Protein AF-A0A3B6DFK5-F1 (afdb_monomer)

Radius of gyration: 24.99 Å; Cα contacts (8 Å, |Δi|>4): 339; chains: 1; bounding box: 62×39×81 Å

Secondary structure (DSSP, 8-state):
-----STTS-TTPPTT---TTSTTTTTSGGGTT-TTHHHHHHS--SS-TTHHHHHHHGGG-S-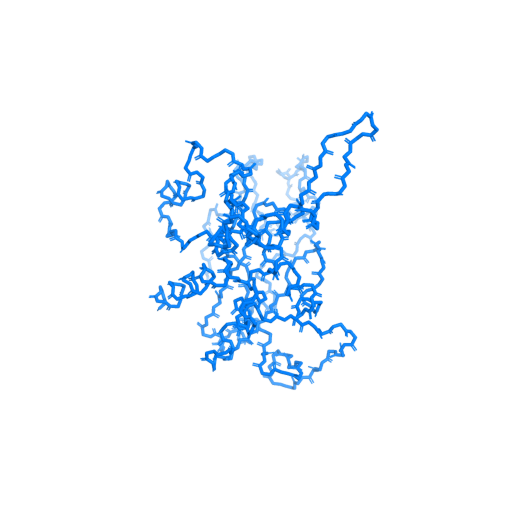----EESSTTSSHHHHHHHHHHHHHHTT---------SSSS-HHHHTT-TT------TTSS-EETTTEES------EE--SS---EEEEEGGG---EEEETTEEEE-HHHHHHHHHHH-GGGGG-EEEEESS--TT-HHHHHHHHTT--------B-HHHHHHHHTT--TTTSTT-TTHHHHHHHHHHHHHHT-

Organism: Triticum aestivum (NCBI:txid4565)

InterPro domains:
  IPR019591 Mrp/NBP35 ATP-binding protein [PTHR23264] (17-128)
  IPR027417 P-loop containing nucleoside triphosphate hydrolase [G3DSA:3.40.50.300] (51-159)
  IPR027417 P-loop containing nucleoside triphosphate hydrolase [G3DSA:3.40.50.300] (160-257)
  IPR027417 P-loop containing nucleoside triphosphate hydrolase [SSF52540] (63-255)
  IPR033756 Flagellum site-determining protein YlxH/ Fe-S cluster assembling factor NBP35 [PF10609] (61-127)
  IPR033756 Flagellum site-determining protein YlxH/ Fe-S cluster assembling factor NBP35 [PF10609] (192-253)

pLDDT: mean 75.6, std 19.15, range [26.41, 96.44]

Sequence (257 aa):
MANGGDGDVPENANEHCPGTQSEAAGKAESCAGCPNQQICATAPKGPDPDLLAIIERMNTVKHKILVLSGQGGVGKSTFSAQLSFALAEMDYQVGLLDIDICGPSIPKLLGLEGQDIHQCMLSPTLVSCQLASCCQTQMMLSYGENMSGLRQALSDMKFVKPSENGETDATKWALDYIKDKALELLSLIACSEVFDSSNGGAEKMCHEMGVPFLGKVPMDPQLCKAAEEGRSCFTDQKCSASAPALKSIIKKLIKTQ

Nearest PDB structures (foldseek):
  6g2g-assembly1_B  TM=5.744E-01  e=1.765E-05  Thermochaetoides thermophila DSM 1495
  5auq-assembly1_H  TM=5.875E-01  e=7.759E-05  Thermococcus kodakarensis KOD1
  5auq-assembly4_D  TM=5.432E-01  e=3.271E-05  Thermococcus kodakarensis KOD1
  5auq-assembly4_F  TM=5.719E-01  e=1.195E-04  Thermococcus kodakarensis KOD1
  8zkc-assembly1_A-2  TM=6.131E-01  e=3.015E-04  Escherichia coli

Structure (mmCIF, N/CA/C/O backbone):
data_AF-A0A3B6DFK5-F1
#
_entry.id   AF-A0A3B6DFK5-F1
#
loop_
_atom_site.group_PDB
_atom_site.id
_atom_site.type_symbol
_atom_site.label_atom_id
_atom_site.label_alt_id
_atom_site.label_comp_id
_atom_site.label_asym_id
_atom_site.label_entity_id
_atom_site.label_seq_id
_atom_site.pdbx_PDB_ins_code
_atom_site.Cartn_x
_atom_site.Cartn_y
_atom_site.Cartn_z
_atom_site.occupancy
_atom_site.B_iso_or_equiv
_atom_site.auth_seq_id
_atom_site.auth_comp_id
_atom_site.auth_asym_id
_atom_site.auth_atom_id
_atom_site.pdbx_PDB_model_num
ATOM 1 N N . MET A 1 1 ? -21.451 1.413 38.932 1.00 32.88 1 MET A N 1
ATOM 2 C CA . MET A 1 1 ? -20.283 1.131 39.792 1.00 32.88 1 MET A CA 1
ATOM 3 C C . MET A 1 1 ? -19.275 0.412 38.914 1.00 32.88 1 MET A C 1
ATOM 5 O O . MET A 1 1 ? -19.495 -0.749 38.602 1.00 32.88 1 MET A O 1
ATOM 9 N N . ALA A 1 2 ? -18.302 1.138 38.363 1.00 35.50 2 ALA A N 1
ATOM 10 C CA . ALA A 1 2 ? -17.323 0.561 37.445 1.00 35.50 2 ALA A CA 1
ATOM 11 C C . ALA A 1 2 ? -16.160 -0.023 38.256 1.00 35.50 2 ALA A C 1
ATOM 13 O O . ALA A 1 2 ? -15.596 0.662 39.106 1.00 35.50 2 ALA A O 1
ATOM 14 N N . ASN A 1 3 ? -15.855 -1.295 38.006 1.00 34.19 3 ASN A N 1
ATOM 15 C CA . ASN A 1 3 ? -14.709 -2.013 38.551 1.00 34.19 3 ASN A CA 1
ATOM 16 C C . ASN A 1 3 ? -13.405 -1.332 38.099 1.00 34.19 3 ASN A C 1
ATOM 18 O O . ASN A 1 3 ? -13.013 -1.470 36.943 1.00 34.19 3 ASN A O 1
ATOM 22 N N . GLY A 1 4 ? -12.739 -0.612 39.004 1.00 36.09 4 GLY A N 1
ATOM 23 C CA . GLY A 1 4 ? -11.353 -0.173 38.839 1.00 36.09 4 GLY A CA 1
ATOM 24 C C . GLY A 1 4 ? -10.415 -1.340 39.131 1.00 36.09 4 GLY A C 1
ATOM 25 O O . GLY A 1 4 ? -9.998 -1.522 40.269 1.00 36.09 4 GLY A O 1
ATOM 26 N N . GLY A 1 5 ? -10.163 -2.183 38.132 1.00 38.75 5 GLY A N 1
ATOM 27 C CA . GLY A 1 5 ? -9.159 -3.241 38.216 1.00 38.75 5 GLY A CA 1
ATOM 28 C C . GLY A 1 5 ? -7.829 -2.754 37.652 1.00 38.75 5 GLY A C 1
ATOM 29 O O . GLY A 1 5 ? -7.807 -2.385 36.486 1.00 38.75 5 GLY A O 1
ATOM 30 N N . ASP A 1 6 ? -6.788 -2.749 38.492 1.00 46.91 6 ASP A N 1
ATOM 31 C CA . ASP A 1 6 ? -5.328 -2.911 38.273 1.00 46.91 6 ASP A CA 1
ATOM 32 C C . ASP A 1 6 ? -4.579 -2.236 37.095 1.00 46.91 6 ASP A C 1
ATOM 34 O O . ASP A 1 6 ? -3.356 -2.171 37.118 1.00 46.91 6 ASP A O 1
ATOM 38 N N . GLY A 1 7 ? -5.242 -1.705 36.069 1.00 57.31 7 GLY A N 1
ATOM 39 C CA . GLY A 1 7 ? -4.609 -1.230 34.830 1.00 57.31 7 GLY A CA 1
ATOM 40 C C . GLY A 1 7 ? -4.229 0.251 34.808 1.00 57.31 7 GLY A C 1
ATOM 41 O O . GLY A 1 7 ? -3.770 0.745 33.784 1.00 57.31 7 GLY A O 1
ATOM 42 N N . ASP A 1 8 ? -4.459 0.974 35.902 1.00 77.75 8 ASP A N 1
ATOM 43 C CA . ASP A 1 8 ? -4.256 2.425 35.973 1.00 77.75 8 ASP A CA 1
ATOM 44 C C . ASP A 1 8 ? -2.962 2.826 36.706 1.00 77.75 8 ASP A C 1
ATOM 46 O O . ASP A 1 8 ? -2.594 3.999 36.783 1.00 77.75 8 ASP A O 1
ATOM 50 N N . VAL A 1 9 ? -2.243 1.847 37.252 1.00 85.75 9 VAL A N 1
ATOM 51 C CA . VAL A 1 9 ? -0.942 2.052 37.885 1.00 85.75 9 VAL A CA 1
ATOM 52 C C . VAL A 1 9 ? 0.128 1.469 36.958 1.00 85.75 9 VAL A C 1
ATOM 54 O O . VAL A 1 9 ? 0.149 0.258 36.756 1.00 85.75 9 VAL A O 1
ATOM 57 N N . PRO A 1 10 ? 1.010 2.297 36.367 1.00 81.50 10 PRO A N 1
ATOM 58 C CA . PRO A 1 10 ? 2.116 1.804 35.548 1.00 81.50 10 PRO A CA 1
ATOM 59 C C . PRO A 1 10 ? 3.033 0.856 36.332 1.00 81.50 10 PRO A C 1
ATOM 61 O O . PRO A 1 10 ? 3.273 1.077 37.518 1.00 81.50 10 PRO A O 1
ATOM 64 N N . GLU A 1 11 ? 3.621 -0.142 35.666 1.00 83.25 11 GLU A N 1
ATOM 65 C CA . GLU A 1 11 ? 4.540 -1.106 36.307 1.00 83.25 11 GLU A CA 1
ATOM 66 C C . GLU A 1 11 ? 5.754 -0.436 36.973 1.00 83.25 11 GLU A C 1
ATOM 68 O O . GLU A 1 11 ? 6.311 -0.950 37.939 1.00 83.25 11 GLU A O 1
ATOM 73 N N . ASN A 1 12 ? 6.158 0.734 36.476 1.00 83.69 12 ASN A N 1
ATOM 74 C CA . ASN A 1 12 ? 7.269 1.533 36.985 1.00 83.69 12 ASN A CA 1
ATOM 75 C C . ASN A 1 12 ? 6.825 2.688 37.903 1.00 83.69 12 ASN A C 1
ATOM 77 O O . ASN A 1 12 ? 7.554 3.673 38.049 1.00 83.69 12 ASN A O 1
ATOM 81 N N . ALA A 1 13 ? 5.617 2.625 38.463 1.00 84.69 13 ALA A N 1
ATOM 82 C CA . ALA A 1 13 ? 5.111 3.661 39.348 1.00 84.69 13 ALA A CA 1
ATOM 83 C C . ALA A 1 13 ? 5.775 3.623 40.735 1.00 84.69 13 ALA A C 1
ATOM 85 O O . ALA A 1 13 ? 6.251 2.589 41.199 1.00 84.69 13 ALA A O 1
ATOM 86 N N . ASN A 1 14 ? 5.769 4.769 41.420 1.00 84.56 14 ASN A N 1
ATOM 87 C CA . ASN A 1 14 ? 6.209 4.862 42.810 1.00 84.56 14 ASN A CA 1
ATOM 88 C C . ASN A 1 14 ? 5.362 3.951 43.715 1.00 84.56 14 ASN A C 1
ATOM 90 O O . ASN A 1 14 ? 4.177 3.721 43.445 1.00 84.56 14 ASN A O 1
ATOM 94 N N . GLU A 1 15 ? 5.941 3.505 44.833 1.00 84.81 15 GLU A N 1
ATOM 95 C CA . GLU A 1 15 ? 5.176 2.814 45.870 1.00 84.81 15 GLU A CA 1
ATOM 96 C C . GLU A 1 15 ? 3.969 3.671 46.285 1.00 84.81 15 GLU A C 1
ATOM 98 O O . GLU A 1 15 ? 4.094 4.864 46.561 1.00 84.81 15 GLU A O 1
ATOM 103 N N . HIS A 1 16 ? 2.784 3.052 46.309 1.00 89.12 16 HIS A N 1
ATOM 104 C CA . HIS A 1 16 ? 1.512 3.701 46.665 1.00 89.12 16 HIS A CA 1
ATOM 105 C C . HIS A 1 16 ? 1.054 4.769 45.653 1.00 89.12 16 HIS A C 1
ATOM 107 O O . HIS A 1 16 ? 0.414 5.766 46.009 1.00 89.12 16 HIS A O 1
ATOM 113 N N . CYS A 1 17 ? 1.370 4.571 44.371 1.00 90.31 17 CYS A N 1
ATOM 114 C CA . CYS A 1 17 ? 0.790 5.355 43.288 1.00 90.31 17 CYS A CA 1
ATOM 115 C C . CYS A 1 17 ? -0.751 5.288 43.329 1.00 90.31 17 CYS A C 1
ATOM 117 O O . CYS A 1 17 ? -1.307 4.189 43.345 1.00 90.31 17 CYS A O 1
ATOM 119 N N . PRO A 1 18 ? -1.458 6.434 43.309 1.00 89.81 18 PRO A N 1
ATOM 120 C CA . PRO A 1 18 ? -2.918 6.455 43.358 1.00 89.81 18 PRO A CA 1
ATOM 121 C C . PRO A 1 18 ? -3.586 6.012 42.042 1.00 89.81 18 PRO A C 1
ATOM 123 O O . PRO A 1 18 ? -4.810 5.930 42.006 1.00 89.81 18 PRO A O 1
ATOM 126 N N . GLY A 1 19 ? -2.813 5.762 40.977 1.00 89.25 19 GLY A N 1
ATOM 127 C CA . GLY A 1 19 ? -3.303 5.500 39.619 1.00 89.25 19 GLY A CA 1
ATOM 128 C C . GLY A 1 19 ? -3.426 6.775 38.780 1.00 89.25 19 GLY A C 1
ATOM 129 O O . GLY A 1 19 ? -3.623 7.866 39.319 1.00 89.25 19 GLY A O 1
ATOM 130 N N . THR A 1 20 ? -3.267 6.670 37.459 1.00 88.12 20 THR A N 1
ATOM 131 C CA . THR A 1 20 ? -3.270 7.822 36.542 1.00 88.12 20 THR A CA 1
ATOM 132 C C . THR A 1 20 ? -4.652 8.442 36.321 1.00 88.12 20 THR A C 1
ATOM 134 O O . THR A 1 20 ? -4.722 9.625 35.989 1.00 88.12 20 THR A O 1
ATOM 137 N N . GLN A 1 21 ? -5.743 7.721 36.570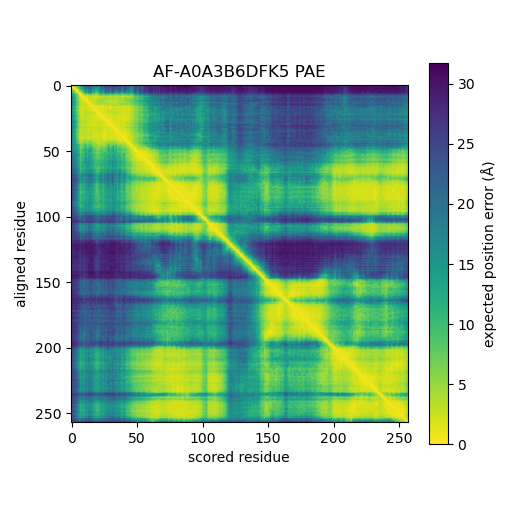 1.00 87.94 21 GLN A N 1
ATOM 138 C CA . GLN A 1 21 ? -7.133 8.185 36.513 1.00 87.94 21 GLN A CA 1
ATOM 139 C C . GLN A 1 21 ? -7.656 8.708 37.856 1.00 87.94 21 GLN A C 1
ATOM 141 O O . GLN A 1 21 ? -8.751 9.268 37.907 1.00 87.94 21 GLN A O 1
ATOM 146 N N . SER A 1 22 ? -6.893 8.574 38.943 1.00 88.56 22 SER A N 1
ATOM 147 C CA . SER A 1 22 ? -7.299 9.098 40.247 1.00 88.56 22 SER A CA 1
ATOM 148 C C . SER A 1 22 ? -7.311 10.627 40.275 1.00 88.56 22 SER A C 1
ATOM 150 O O . SER A 1 22 ? -6.442 11.294 39.709 1.00 88.56 22 SER A O 1
ATOM 152 N N . GLU A 1 23 ? -8.253 11.210 41.017 1.00 88.25 23 GLU A N 1
ATOM 153 C CA . GLU A 1 23 ? -8.269 12.654 41.284 1.00 88.25 23 GLU A CA 1
ATOM 154 C C . GLU A 1 23 ? -7.027 13.124 42.062 1.00 88.25 23 GLU A C 1
ATOM 156 O O . GLU A 1 23 ? -6.646 14.300 41.984 1.00 88.25 23 GLU A O 1
ATOM 161 N N . ALA A 1 24 ? -6.386 12.195 42.783 1.00 89.38 24 ALA A N 1
ATOM 162 C CA . ALA A 1 24 ? -5.154 12.408 43.532 1.00 89.38 24 ALA A CA 1
ATOM 163 C C . ALA A 1 24 ? -3.882 12.252 42.671 1.00 89.38 24 ALA A C 1
ATOM 165 O O . ALA A 1 24 ? -2.783 12.553 43.146 1.00 89.38 24 ALA A O 1
ATOM 166 N N . ALA A 1 25 ? -4.001 11.815 41.411 1.00 90.75 25 ALA A N 1
ATOM 167 C CA . ALA A 1 25 ? -2.870 11.653 40.501 1.00 90.75 25 ALA A CA 1
ATOM 168 C C . ALA A 1 25 ? -2.133 12.987 40.298 1.00 90.75 25 ALA A C 1
ATOM 170 O O . ALA A 1 25 ? -2.739 14.012 39.990 1.00 90.75 25 ALA A O 1
ATOM 171 N N . GLY A 1 26 ? -0.814 12.991 40.504 1.00 90.75 26 GLY A N 1
ATOM 172 C CA . GLY A 1 26 ? 0.015 14.199 40.420 1.00 90.75 26 GLY A CA 1
ATOM 173 C C . GLY A 1 26 ? -0.098 15.163 41.612 1.00 90.75 26 GLY A C 1
ATOM 174 O O . GLY A 1 26 ? 0.671 16.124 41.685 1.00 90.75 26 GLY A O 1
ATOM 175 N N . LYS A 1 27 ? -1.011 14.900 42.560 1.00 92.19 27 LYS A N 1
ATOM 176 C CA . LYS A 1 27 ? -1.278 15.733 43.749 1.00 92.19 27 LYS A CA 1
ATOM 177 C C . LYS A 1 27 ? -0.953 15.032 45.072 1.00 92.19 27 LYS A C 1
ATOM 179 O O . LYS A 1 27 ? -0.687 15.712 46.055 1.00 92.19 27 LYS A O 1
ATOM 184 N N . ALA A 1 28 ? -0.999 13.699 45.106 1.00 91.69 28 ALA A N 1
ATOM 185 C CA . ALA A 1 28 ? -0.679 12.908 46.291 1.00 91.69 28 ALA A CA 1
ATOM 186 C C . ALA A 1 28 ? 0.806 13.012 46.667 1.00 91.69 28 ALA A C 1
ATOM 188 O O . ALA A 1 28 ? 1.661 13.205 45.802 1.00 91.69 28 ALA A O 1
ATOM 189 N N . GLU A 1 29 ? 1.124 12.796 47.945 1.00 92.12 29 GLU A N 1
ATOM 190 C CA . GLU A 1 29 ? 2.513 12.780 48.427 1.00 92.12 29 GLU A CA 1
ATOM 191 C C . GLU A 1 29 ? 3.360 11.720 47.712 1.00 92.12 29 GLU A C 1
ATOM 193 O O . GLU A 1 29 ? 4.497 11.995 47.338 1.00 92.12 29 GLU A O 1
ATOM 198 N N . SER A 1 30 ? 2.780 10.552 47.407 1.00 91.62 30 SER A N 1
ATOM 199 C CA . SER A 1 30 ? 3.449 9.486 46.646 1.00 91.62 30 SER A CA 1
ATOM 200 C C . SER A 1 30 ? 3.819 9.887 45.210 1.00 91.62 30 SER A C 1
ATOM 202 O O . SER A 1 30 ? 4.653 9.237 44.578 1.00 91.62 30 SER A O 1
ATOM 204 N N . CYS A 1 31 ? 3.245 10.976 44.683 1.00 90.06 31 CYS A N 1
ATOM 205 C CA . CYS A 1 31 ? 3.583 11.521 43.367 1.00 90.06 31 CYS A CA 1
ATOM 206 C C . CYS A 1 31 ? 4.770 12.499 43.402 1.00 90.06 31 CYS A C 1
ATOM 208 O O . CYS A 1 31 ? 5.247 12.887 42.334 1.00 90.06 31 CYS A O 1
ATOM 210 N N . ALA A 1 32 ? 5.247 12.914 44.581 1.00 90.62 32 ALA A N 1
ATOM 211 C CA . ALA A 1 32 ? 6.360 13.850 44.698 1.00 90.62 32 ALA A CA 1
ATOM 212 C C . ALA A 1 32 ? 7.644 13.254 44.094 1.00 90.62 32 ALA A C 1
ATOM 214 O O . ALA A 1 32 ? 8.056 12.147 44.432 1.00 90.62 32 ALA A O 1
ATOM 215 N N . GLY A 1 33 ? 8.268 13.989 43.170 1.00 88.00 33 GLY A N 1
ATOM 216 C CA . GLY A 1 33 ? 9.478 13.538 42.471 1.00 88.00 33 GLY A CA 1
ATOM 217 C C . GLY A 1 33 ? 9.224 12.554 41.321 1.00 88.00 33 GLY A C 1
ATOM 218 O O . GLY A 1 33 ? 10.176 12.134 40.667 1.00 88.00 33 GLY A O 1
ATOM 219 N N . CYS A 1 34 ? 7.965 12.212 41.025 1.00 91.25 34 CYS A N 1
ATOM 220 C CA . CYS A 1 34 ? 7.621 11.422 39.846 1.00 91.25 34 CYS A CA 1
ATOM 221 C C . CYS A 1 34 ? 7.820 12.258 38.562 1.00 91.25 34 CYS A C 1
ATOM 223 O O . CYS A 1 34 ? 7.250 13.350 38.465 1.00 91.25 34 CYS A O 1
ATOM 225 N N . PRO A 1 35 ? 8.528 11.751 37.530 1.00 91.56 35 PRO A N 1
ATOM 226 C CA . PRO A 1 35 ? 8.701 12.460 36.255 1.00 91.56 35 PRO A CA 1
ATOM 227 C C . PRO A 1 35 ? 7.380 12.872 35.585 1.00 91.56 35 PRO A C 1
ATOM 229 O O . PRO A 1 35 ? 7.313 13.898 34.913 1.00 91.56 35 PRO A O 1
ATOM 232 N N . ASN A 1 36 ? 6.312 12.101 35.814 1.00 90.81 36 ASN A N 1
ATOM 233 C CA . ASN A 1 36 ? 4.995 12.317 35.216 1.00 90.81 36 ASN A CA 1
ATOM 234 C C . ASN A 1 36 ? 4.027 13.101 36.122 1.00 90.81 36 ASN A C 1
ATOM 236 O O . ASN A 1 36 ? 2.844 13.198 35.793 1.00 90.81 36 ASN A O 1
ATOM 240 N N . GLN A 1 37 ? 4.487 13.668 37.248 1.00 91.81 37 GLN A N 1
ATOM 241 C CA . GLN A 1 37 ? 3.624 14.321 38.244 1.00 91.81 37 GLN A CA 1
ATOM 242 C C . GLN A 1 37 ? 2.741 15.422 37.634 1.00 91.81 37 GLN A C 1
ATOM 244 O O . GLN A 1 37 ? 1.528 15.412 37.828 1.00 91.81 37 GLN A O 1
ATOM 249 N N . GLN A 1 38 ? 3.326 16.346 36.865 1.00 92.00 38 GLN A N 1
ATOM 250 C CA . GLN A 1 38 ? 2.590 17.468 36.261 1.00 92.00 38 GLN A CA 1
ATOM 251 C C . GLN A 1 38 ? 1.597 17.012 35.186 1.00 92.00 38 GLN A C 1
ATOM 253 O O . GLN A 1 38 ? 0.478 17.521 35.116 1.00 92.00 38 GLN A O 1
ATOM 258 N N . ILE A 1 39 ? 1.978 16.011 34.387 1.00 90.88 39 ILE A N 1
ATOM 259 C CA . ILE A 1 39 ? 1.098 15.403 33.382 1.00 90.88 39 ILE A CA 1
ATOM 260 C C . ILE A 1 39 ? -0.098 14.766 34.089 1.00 90.88 39 ILE A C 1
ATOM 262 O O . ILE A 1 39 ? -1.239 15.037 33.743 1.00 90.88 39 ILE A O 1
ATOM 266 N N . CYS A 1 40 ? 0.142 13.991 35.147 1.00 91.38 40 CYS A N 1
ATOM 267 C CA . CYS A 1 40 ? -0.928 13.374 35.921 1.00 91.38 40 CYS A CA 1
ATOM 268 C C . CYS A 1 40 ? -1.814 14.411 36.627 1.00 91.38 40 CYS A C 1
ATOM 270 O O . CYS A 1 40 ? -3.015 14.190 36.719 1.00 91.38 40 CYS A O 1
ATOM 272 N N . ALA A 1 41 ? -1.265 15.538 37.088 1.00 90.88 41 ALA A N 1
ATOM 273 C CA . ALA A 1 41 ? -2.039 16.585 37.759 1.00 90.88 41 ALA A CA 1
ATOM 274 C C . ALA A 1 41 ? -2.983 17.346 36.812 1.00 90.88 41 ALA A C 1
ATOM 276 O O . ALA A 1 41 ? -4.026 17.831 37.253 1.00 90.88 41 ALA A O 1
ATOM 277 N N . THR A 1 42 ? -2.608 17.465 35.536 1.00 89.56 42 THR A N 1
ATOM 278 C CA . THR A 1 42 ? -3.316 18.279 34.532 1.00 89.56 42 THR A CA 1
ATOM 279 C C . THR A 1 42 ? -4.115 17.456 33.527 1.00 89.56 42 THR A C 1
ATOM 281 O O . THR A 1 42 ? -5.046 17.983 32.921 1.00 89.56 42 THR A O 1
ATOM 284 N N . ALA A 1 43 ? -3.787 16.174 33.358 1.00 85.50 43 ALA A N 1
ATOM 285 C CA . ALA A 1 43 ? -4.479 15.302 32.425 1.00 85.50 43 ALA A CA 1
ATOM 286 C C . ALA A 1 43 ? -5.960 15.139 32.816 1.00 85.50 43 ALA A C 1
ATOM 288 O O . ALA A 1 43 ? -6.245 14.863 33.991 1.00 85.50 43 ALA A O 1
ATOM 289 N N . PRO A 1 44 ? -6.889 15.258 31.848 1.00 83.19 44 PRO A N 1
ATOM 290 C CA . PRO A 1 44 ? -8.299 14.986 32.082 1.00 83.19 44 PRO A CA 1
ATOM 291 C C . PRO A 1 44 ? -8.485 13.565 32.625 1.00 83.19 44 PRO A C 1
ATOM 293 O O . PRO A 1 44 ? -7.796 12.632 32.208 1.00 83.19 44 PRO A O 1
ATOM 296 N N . LYS A 1 45 ? -9.382 13.430 33.606 1.00 82.88 45 LYS A N 1
ATOM 297 C CA . LYS A 1 45 ? -9.686 12.167 34.288 1.00 82.88 45 LYS A CA 1
ATOM 298 C C . LYS A 1 45 ? -11.010 11.612 33.806 1.00 82.88 45 LYS A C 1
ATOM 300 O O . LYS A 1 45 ? -11.947 12.368 33.557 1.00 82.88 45 LYS A O 1
ATOM 305 N N . GLY A 1 46 ? -11.095 10.289 33.783 1.00 76.12 46 GLY A N 1
ATOM 306 C CA . GLY A 1 46 ? -12.298 9.594 33.360 1.00 76.12 46 GLY A CA 1
ATOM 307 C C . GLY A 1 46 ? -12.382 9.443 31.840 1.00 76.12 46 GLY A C 1
ATOM 308 O O . GLY A 1 46 ? -11.445 9.780 31.115 1.00 76.12 46 GLY A O 1
ATOM 309 N N . PRO A 1 47 ? -13.486 8.861 31.350 1.00 74.44 47 PRO A N 1
ATOM 310 C CA . PRO A 1 47 ? -13.659 8.608 29.930 1.00 74.44 47 PRO A CA 1
ATOM 311 C C . PRO A 1 47 ? -13.754 9.929 29.165 1.00 74.44 47 PRO A C 1
ATOM 313 O O . PRO A 1 47 ? -14.389 10.876 29.629 1.00 74.44 47 PRO A O 1
ATOM 316 N N . ASP A 1 48 ? -13.142 9.963 27.984 1.00 76.88 48 ASP A N 1
ATOM 317 C CA . ASP A 1 48 ? -13.259 11.081 27.052 1.00 76.88 48 ASP A CA 1
ATOM 318 C C . ASP A 1 48 ? -14.753 11.409 26.826 1.00 76.88 48 ASP A C 1
ATOM 320 O O . ASP A 1 48 ? -15.521 10.507 26.462 1.00 76.88 48 ASP A O 1
ATOM 324 N N . PRO A 1 49 ? -15.201 12.658 27.073 1.00 80.00 49 PRO A N 1
ATOM 325 C CA . PRO A 1 49 ? -16.603 13.038 26.904 1.00 80.00 49 PRO A CA 1
ATOM 326 C C . PRO A 1 49 ? -17.107 12.823 25.470 1.00 80.00 49 PRO A C 1
ATOM 328 O O . PRO A 1 49 ? -18.297 12.560 25.278 1.00 80.00 49 PRO A O 1
ATOM 331 N N . ASP A 1 50 ? -16.219 12.858 24.474 1.00 80.75 50 ASP A N 1
ATOM 332 C CA . ASP A 1 50 ? -16.561 12.647 23.070 1.00 80.75 50 ASP A CA 1
ATOM 333 C C . ASP A 1 50 ? -16.671 11.160 22.704 1.00 80.75 50 ASP A C 1
ATOM 335 O O . ASP A 1 50 ? -17.211 10.823 21.647 1.00 80.75 50 ASP A O 1
ATOM 339 N N . LEU A 1 51 ? -16.238 10.242 23.579 1.00 77.50 51 LEU A N 1
ATOM 340 C CA . LEU A 1 51 ? -16.223 8.803 23.305 1.00 77.50 51 LEU A CA 1
ATOM 341 C C . LEU A 1 51 ? -17.614 8.269 22.945 1.00 77.50 51 LEU A C 1
ATOM 343 O O . LEU A 1 51 ? -17.749 7.489 22.004 1.00 77.50 51 LEU A O 1
ATOM 347 N N . LEU A 1 52 ? -18.657 8.712 23.652 1.00 81.88 52 LEU A N 1
ATOM 348 C CA . LEU A 1 52 ? -20.038 8.298 23.378 1.00 81.88 52 LEU A CA 1
ATOM 349 C C . LEU A 1 52 ? -20.509 8.780 22.001 1.00 81.88 52 LEU A C 1
ATOM 351 O O . LEU A 1 52 ? -21.083 8.001 21.239 1.00 81.88 52 LEU A O 1
ATOM 355 N N . ALA A 1 53 ? -20.207 10.032 21.657 1.00 82.62 53 ALA A N 1
ATOM 356 C CA . ALA A 1 53 ? -20.554 10.602 20.360 1.00 82.62 53 ALA A CA 1
ATOM 357 C C . ALA A 1 53 ? -19.791 9.916 19.215 1.00 82.62 53 ALA A C 1
ATOM 359 O O . ALA A 1 53 ? -20.356 9.670 18.147 1.00 82.62 53 ALA A O 1
ATOM 360 N N . ILE A 1 54 ? -18.518 9.571 19.429 1.00 79.44 54 ILE A N 1
ATOM 361 C CA . ILE A 1 54 ? -17.707 8.818 18.466 1.00 79.44 54 ILE A CA 1
ATOM 362 C C . ILE A 1 54 ? -18.285 7.414 18.279 1.00 79.44 54 ILE A C 1
ATOM 364 O O . ILE A 1 54 ? -18.465 6.994 17.138 1.00 79.44 54 ILE A O 1
ATOM 368 N N . ILE A 1 55 ? -18.618 6.703 19.362 1.00 79.19 55 ILE A N 1
ATOM 369 C CA . ILE A 1 55 ? -19.226 5.365 19.293 1.00 79.19 55 ILE A CA 1
ATOM 370 C C . ILE A 1 55 ? -20.514 5.404 18.470 1.00 79.19 55 ILE A C 1
ATOM 372 O O . ILE A 1 55 ? -20.678 4.583 17.569 1.00 79.19 55 ILE A O 1
ATOM 376 N N . GLU A 1 56 ? -21.394 6.370 18.734 1.00 82.94 56 GLU A N 1
ATOM 377 C CA . GLU A 1 56 ? -22.662 6.512 18.018 1.00 82.94 56 GLU A CA 1
ATOM 378 C C . GLU A 1 56 ? -22.447 6.780 16.521 1.00 82.94 56 GLU A C 1
ATOM 380 O O . GLU A 1 56 ? -23.015 6.084 15.677 1.00 82.94 56 GLU A O 1
ATOM 385 N N . ARG A 1 57 ? -21.554 7.717 16.173 1.00 78.75 57 ARG A N 1
ATOM 386 C CA . ARG A 1 57 ? -21.222 8.040 14.772 1.00 78.75 57 ARG A CA 1
ATOM 387 C C . ARG A 1 57 ? -20.555 6.878 14.039 1.00 78.75 57 ARG A C 1
ATOM 389 O O . ARG A 1 57 ? -20.810 6.670 12.858 1.00 78.75 57 ARG A O 1
ATOM 396 N N . MET A 1 58 ? -19.712 6.118 14.732 1.00 79.19 58 MET A N 1
ATOM 397 C CA . MET A 1 58 ? -18.961 4.991 14.173 1.00 79.19 58 MET A CA 1
ATOM 398 C C . MET A 1 58 ? -19.758 3.681 14.166 1.00 79.19 58 MET A C 1
ATOM 400 O O . MET A 1 58 ? -19.241 2.657 13.706 1.00 79.19 58 MET A O 1
ATOM 404 N N . ASN A 1 59 ? -20.993 3.680 14.677 1.00 81.25 59 ASN A N 1
ATOM 405 C CA . ASN A 1 59 ? -21.838 2.488 14.752 1.00 81.25 59 ASN A CA 1
ATOM 406 C C . ASN A 1 59 ? -22.321 2.024 13.366 1.00 81.25 59 ASN A C 1
ATOM 408 O O . ASN A 1 59 ? -22.574 0.845 13.144 1.00 81.25 59 ASN A O 1
ATOM 412 N N . THR A 1 60 ? -22.411 2.943 12.403 1.00 79.38 60 THR A N 1
ATOM 413 C CA . THR A 1 60 ? -22.800 2.642 11.014 1.00 79.38 60 THR A CA 1
ATOM 414 C C . THR A 1 60 ? -21.666 2.016 10.197 1.00 79.38 60 THR A C 1
ATOM 416 O O . THR A 1 60 ? -21.914 1.400 9.158 1.00 79.38 60 THR A O 1
ATOM 419 N N . VAL A 1 61 ? -20.419 2.133 10.666 1.00 81.12 61 VAL A N 1
ATOM 420 C CA . VAL A 1 61 ? -19.233 1.595 9.995 1.00 81.12 61 VAL A CA 1
ATOM 421 C C . VAL A 1 61 ? -19.091 0.114 10.336 1.00 81.12 61 VAL A C 1
ATOM 423 O O . VAL A 1 61 ? -18.645 -0.249 11.427 1.00 81.12 61 VAL A O 1
ATOM 426 N N . LYS A 1 62 ? -19.454 -0.742 9.377 1.00 80.81 62 LYS A N 1
ATOM 427 C CA . LYS A 1 62 ? -19.457 -2.207 9.533 1.00 80.81 62 LYS A CA 1
ATOM 428 C C . LYS A 1 62 ? -18.064 -2.785 9.781 1.00 80.81 62 LYS A C 1
ATOM 430 O O . LYS A 1 62 ? -17.907 -3.671 10.613 1.00 80.81 62 LYS A O 1
ATOM 435 N N . HIS A 1 63 ? -17.066 -2.272 9.065 1.00 82.19 63 HIS A N 1
ATOM 436 C CA . HIS A 1 63 ? -15.708 -2.806 9.072 1.00 82.19 63 HIS A CA 1
ATOM 437 C C . HIS A 1 63 ? -14.704 -1.674 9.267 1.00 82.19 63 HIS A C 1
ATOM 439 O O . HIS A 1 63 ? -14.704 -0.697 8.523 1.00 82.19 63 HIS A O 1
ATOM 445 N N . LYS A 1 64 ? -13.847 -1.808 10.280 1.00 78.69 64 LYS A N 1
ATOM 446 C CA . LYS A 1 64 ? -12.825 -0.820 10.645 1.00 78.69 64 LYS A CA 1
ATOM 447 C C . LYS A 1 64 ? -11.469 -1.458 10.376 1.00 78.69 64 LYS A C 1
ATOM 449 O O . LYS A 1 64 ? -10.965 -2.216 11.199 1.00 78.69 64 LYS A O 1
ATOM 454 N N . ILE A 1 65 ? -10.953 -1.245 9.163 1.00 81.38 65 ILE A N 1
ATOM 455 C CA . ILE A 1 65 ? -9.698 -1.858 8.720 1.00 81.38 65 ILE A CA 1
ATOM 456 C C . ILE A 1 65 ? -8.562 -0.923 8.997 1.00 81.38 65 ILE A C 1
ATOM 458 O O . ILE A 1 65 ? -8.370 0.096 8.328 1.00 81.38 65 ILE A O 1
ATOM 462 N N . LEU A 1 66 ? -7.763 -1.384 9.929 1.00 78.69 66 LEU A N 1
ATOM 463 C CA . LEU A 1 66 ? -6.664 -0.645 10.427 1.00 78.69 66 LEU A CA 1
ATOM 464 C C . LEU A 1 66 ? -5.428 -1.071 9.490 1.00 78.69 66 LEU A C 1
ATOM 466 O O . LEU A 1 66 ? -5.247 -2.244 9.224 1.00 78.69 66 LEU A O 1
ATOM 470 N N . VAL A 1 67 ? -4.580 -0.125 8.969 1.00 78.50 67 VAL A N 1
ATOM 471 C CA . VAL A 1 67 ? -3.119 -0.164 8.584 1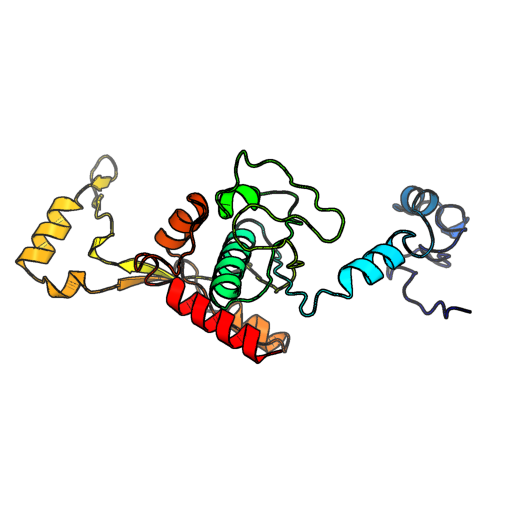.00 78.50 67 VAL A CA 1
ATOM 472 C C . VAL A 1 67 ? -2.131 0.644 9.508 1.00 78.50 67 VAL A C 1
ATOM 474 O O . VAL A 1 67 ? -2.312 1.829 9.720 1.00 78.50 67 VAL A O 1
ATOM 477 N N . LEU A 1 68 ? -1.055 0.060 10.061 1.00 74.56 68 LEU A N 1
ATOM 478 C CA . LEU A 1 68 ? -0.041 0.705 10.940 1.00 74.56 68 LEU A CA 1
ATOM 479 C C . LEU A 1 68 ? 1.377 0.254 10.551 1.00 74.56 68 LEU A C 1
ATOM 481 O O . LEU A 1 68 ? 1.557 -0.686 9.789 1.00 74.56 68 LEU A O 1
ATOM 485 N N . SER A 1 69 ? 2.409 0.898 11.091 1.00 74.38 69 SER A N 1
ATOM 486 C CA . SER A 1 69 ? 3.793 0.445 10.947 1.00 74.38 69 SER A CA 1
ATOM 487 C C . SER A 1 69 ? 4.654 0.892 12.114 1.00 74.38 69 SER A C 1
ATOM 489 O O . SER A 1 69 ? 4.377 1.915 12.731 1.00 74.38 69 SER A O 1
ATOM 491 N N . GLY A 1 70 ? 5.721 0.137 12.383 1.00 66.06 70 GLY A N 1
ATOM 492 C CA . GLY A 1 70 ? 6.729 0.517 13.380 1.00 66.06 70 GLY A CA 1
ATOM 493 C C . GLY A 1 70 ? 7.736 1.559 12.881 1.00 66.06 70 GLY A C 1
ATOM 494 O O . GLY A 1 70 ? 8.465 2.134 13.680 1.00 66.06 70 GLY A O 1
ATOM 495 N N . GLN A 1 71 ? 7.791 1.805 11.567 1.00 66.94 71 GLN A N 1
ATOM 496 C CA . GLN A 1 71 ? 8.754 2.711 10.932 1.00 66.94 71 GLN A CA 1
ATOM 497 C C . GLN A 1 71 ? 8.089 3.610 9.879 1.00 66.94 71 GLN A C 1
ATOM 499 O O . GLN A 1 71 ? 7.059 3.257 9.295 1.00 66.94 71 GLN A O 1
ATOM 504 N N . GLY A 1 72 ? 8.678 4.782 9.628 1.00 66.62 72 GLY A N 1
ATOM 505 C CA . GLY A 1 72 ? 8.292 5.676 8.532 1.00 66.62 72 GLY A CA 1
ATOM 506 C C . GLY A 1 72 ? 8.699 5.127 7.159 1.00 66.62 72 GLY A C 1
ATOM 507 O O . GLY A 1 72 ? 9.609 4.314 7.055 1.00 66.62 72 GLY A O 1
ATOM 508 N N . GLY A 1 73 ? 8.017 5.556 6.092 1.00 70.69 73 GLY A N 1
ATOM 509 C CA . GLY A 1 73 ? 8.417 5.237 4.709 1.00 70.69 73 GLY A CA 1
ATOM 510 C C . GLY A 1 73 ? 8.104 3.820 4.207 1.00 70.69 73 GLY A C 1
ATOM 511 O O . GLY A 1 73 ? 8.435 3.495 3.075 1.00 70.69 73 GLY A O 1
ATOM 512 N N . VAL A 1 74 ? 7.412 2.986 4.988 1.00 74.81 74 VAL A N 1
ATOM 513 C CA . VAL A 1 74 ? 7.124 1.579 4.626 1.00 74.81 74 VAL A CA 1
ATOM 514 C C . VAL A 1 74 ? 5.971 1.393 3.627 1.00 74.81 74 VAL A C 1
ATOM 516 O O . VAL A 1 74 ? 5.599 0.268 3.308 1.00 74.81 74 VAL A O 1
ATOM 519 N N . GLY A 1 75 ? 5.347 2.487 3.180 1.00 80.12 75 GLY A N 1
ATOM 520 C CA . GLY A 1 75 ? 4.224 2.449 2.239 1.00 80.12 75 GLY A CA 1
ATOM 521 C C . GLY A 1 75 ? 2.830 2.307 2.863 1.00 80.12 75 GLY A C 1
ATOM 522 O O . GLY A 1 75 ? 1.907 1.935 2.145 1.00 80.12 75 GLY A O 1
ATOM 523 N N . LYS A 1 76 ? 2.639 2.631 4.157 1.00 80.19 76 LYS A N 1
ATOM 524 C CA . LYS A 1 76 ? 1.314 2.634 4.821 1.00 80.19 76 LYS A CA 1
ATOM 525 C C . LYS A 1 76 ? 0.252 3.374 4.003 1.00 80.19 76 LYS A C 1
ATOM 527 O O . LYS A 1 76 ? -0.746 2.780 3.615 1.00 80.19 76 LYS A O 1
ATOM 532 N N . SER A 1 77 ? 0.488 4.656 3.722 1.00 79.69 77 SER A N 1
ATOM 533 C CA . SER A 1 77 ? -0.466 5.532 3.037 1.00 79.69 77 SER A CA 1
ATOM 534 C C . SER A 1 77 ? -0.730 5.067 1.606 1.00 79.69 77 SER A C 1
ATOM 536 O O . SER A 1 77 ? -1.878 5.035 1.173 1.00 79.69 77 SER A O 1
ATOM 538 N N . THR A 1 78 ? 0.313 4.606 0.906 1.00 85.94 78 THR A N 1
ATOM 539 C CA . THR A 1 78 ? 0.194 3.998 -0.426 1.00 85.94 78 THR A CA 1
ATOM 540 C C . THR A 1 78 ? -0.698 2.762 -0.393 1.00 85.94 78 THR A C 1
ATOM 542 O O . THR A 1 78 ? -1.636 2.666 -1.179 1.00 85.94 78 THR A O 1
ATOM 545 N N . PHE A 1 79 ? -0.456 1.831 0.533 1.00 86.88 79 PHE A N 1
ATOM 546 C CA . PHE A 1 79 ? -1.281 0.635 0.677 1.00 86.88 79 PHE A CA 1
ATOM 547 C C . PHE A 1 79 ? -2.730 0.990 1.028 1.00 86.88 79 PHE A C 1
ATOM 549 O O . PHE A 1 79 ? -3.642 0.462 0.399 1.00 86.88 79 PHE A O 1
ATOM 556 N N . SER A 1 80 ? -2.957 1.911 1.970 1.00 85.75 80 SER A N 1
ATOM 557 C CA . SER A 1 80 ? -4.304 2.331 2.370 1.00 85.75 80 SER A CA 1
ATOM 558 C C . SER A 1 80 ? -5.082 2.995 1.229 1.00 85.75 80 SER A C 1
ATOM 560 O O . SER A 1 80 ? -6.267 2.707 1.048 1.00 85.75 80 SER A O 1
ATOM 562 N N . ALA A 1 81 ? -4.427 3.834 0.420 1.00 86.75 81 ALA A N 1
ATOM 563 C CA . ALA A 1 81 ? -5.035 4.442 -0.762 1.00 86.75 81 ALA A CA 1
ATOM 564 C C . ALA A 1 81 ? -5.416 3.379 -1.806 1.00 86.75 81 ALA A C 1
ATOM 566 O O . ALA A 1 81 ? -6.553 3.343 -2.270 1.00 86.75 81 ALA A O 1
ATOM 567 N N . GLN A 1 82 ? -4.506 2.449 -2.115 1.00 88.50 82 GLN A N 1
ATOM 568 C CA . GLN A 1 82 ? -4.770 1.381 -3.087 1.00 88.50 82 GLN A CA 1
ATOM 569 C C . GLN A 1 82 ? -5.823 0.379 -2.598 1.00 88.50 82 GLN A C 1
ATOM 571 O O . GLN A 1 82 ? -6.671 -0.050 -3.377 1.00 88.50 82 GLN A O 1
ATOM 576 N N . LEU A 1 83 ? -5.829 0.045 -1.306 1.00 88.75 83 LEU A N 1
ATOM 577 C CA . LEU A 1 83 ? -6.899 -0.739 -0.690 1.00 88.75 83 LEU A CA 1
ATOM 578 C C . LEU A 1 83 ? -8.250 -0.029 -0.843 1.00 88.75 83 LEU A C 1
ATOM 580 O O . LEU A 1 83 ? -9.234 -0.675 -1.190 1.00 88.75 83 LEU A O 1
ATOM 584 N N . SER A 1 84 ? -8.286 1.290 -0.632 1.00 86.88 84 SER A N 1
ATOM 585 C CA . SER A 1 84 ? -9.512 2.081 -0.769 1.00 86.88 84 SER A CA 1
ATOM 586 C C . SER A 1 84 ? -10.032 2.081 -2.204 1.00 86.88 84 SER A C 1
ATOM 588 O O . SER A 1 84 ? -11.215 1.822 -2.414 1.00 86.88 84 SER A O 1
ATOM 590 N N . PHE A 1 85 ? -9.148 2.275 -3.191 1.00 87.75 85 PHE A N 1
ATOM 591 C CA . PHE A 1 85 ? -9.504 2.154 -4.606 1.00 87.75 85 PHE A CA 1
ATOM 592 C C . PHE A 1 85 ? -10.072 0.772 -4.934 1.00 87.75 85 PHE A C 1
ATOM 594 O O . PHE A 1 85 ? -11.152 0.679 -5.505 1.00 87.75 85 PHE A O 1
ATOM 601 N N . ALA A 1 86 ? -9.396 -0.303 -4.522 1.00 88.44 86 ALA A N 1
ATOM 602 C CA . ALA A 1 86 ? -9.851 -1.662 -4.801 1.00 88.44 86 ALA A CA 1
ATOM 603 C C . ALA A 1 86 ? -11.204 -1.992 -4.162 1.00 88.44 86 ALA A C 1
ATOM 605 O O . ALA A 1 86 ? -12.018 -2.675 -4.773 1.00 88.44 86 ALA A O 1
ATOM 606 N N . LEU A 1 87 ? -11.438 -1.554 -2.923 1.00 85.44 87 LEU A N 1
ATOM 607 C CA . LEU A 1 87 ? -12.708 -1.787 -2.241 1.00 85.44 87 LEU A CA 1
ATOM 608 C C . LEU A 1 87 ? -13.839 -0.966 -2.884 1.00 85.44 87 LEU A C 1
ATOM 610 O O . LEU A 1 87 ? -14.937 -1.488 -3.052 1.00 85.44 87 LEU A O 1
ATOM 614 N N . ALA A 1 88 ? -13.576 0.271 -3.310 1.00 84.31 88 ALA A N 1
ATOM 615 C CA . ALA A 1 88 ? -14.560 1.064 -4.046 1.00 84.31 88 ALA A CA 1
ATOM 616 C C . ALA A 1 88 ? -14.856 0.496 -5.442 1.00 84.31 88 ALA A C 1
ATOM 618 O O . ALA A 1 88 ? -16.011 0.472 -5.851 1.00 84.31 88 ALA A O 1
ATOM 619 N N . GLU A 1 89 ? -13.850 -0.040 -6.144 1.00 85.62 89 GLU A N 1
ATOM 620 C CA . GLU A 1 89 ? -14.037 -0.801 -7.393 1.00 85.62 89 GLU A CA 1
ATOM 621 C C . GLU A 1 89 ? -14.876 -2.081 -7.187 1.00 85.62 89 GLU A C 1
ATOM 623 O O . GLU A 1 89 ? -15.415 -2.628 -8.147 1.00 85.62 89 GLU A O 1
ATOM 628 N N . MET A 1 90 ? -14.993 -2.567 -5.947 1.00 82.62 90 MET A N 1
ATOM 629 C CA . MET A 1 90 ? -15.871 -3.674 -5.546 1.00 82.62 90 MET A CA 1
ATOM 630 C C . MET A 1 90 ? -17.224 -3.186 -4.986 1.00 82.62 90 MET A C 1
ATOM 632 O O . MET A 1 90 ? -17.894 -3.939 -4.280 1.00 82.62 90 MET A O 1
ATOM 636 N N . ASP A 1 91 ? -17.613 -1.940 -5.273 1.00 82.88 91 ASP A N 1
ATOM 637 C CA . ASP A 1 91 ? -18.870 -1.299 -4.857 1.00 82.88 91 ASP A CA 1
ATOM 638 C C . ASP A 1 91 ? -19.067 -1.170 -3.332 1.00 82.88 91 ASP A C 1
ATOM 640 O O . ASP A 1 91 ? -20.185 -0.964 -2.846 1.00 82.88 91 ASP A O 1
ATOM 644 N N . TYR A 1 92 ? -17.993 -1.250 -2.538 1.00 81.69 92 TYR A N 1
ATOM 645 C CA . TYR A 1 92 ? -18.078 -0.947 -1.110 1.00 81.69 92 TYR A CA 1
ATOM 646 C C . TYR A 1 92 ? -18.129 0.566 -0.867 1.00 81.69 92 TYR A C 1
ATOM 648 O O . TYR A 1 92 ? -17.424 1.349 -1.502 1.00 81.69 92 TYR A O 1
ATOM 656 N N . GLN A 1 93 ? -18.909 0.976 0.138 1.00 80.06 93 GLN A N 1
ATOM 657 C CA . GLN A 1 93 ? -18.774 2.304 0.731 1.00 80.06 93 GLN A CA 1
ATOM 658 C C . GLN A 1 93 ? -17.543 2.308 1.625 1.00 80.06 93 GLN A C 1
ATOM 660 O O . GLN A 1 93 ? -17.533 1.719 2.707 1.00 80.06 93 GLN A O 1
ATOM 665 N N . VAL A 1 94 ? -16.497 2.946 1.131 1.00 80.56 94 VAL A N 1
ATOM 666 C CA . VAL A 1 94 ? -15.191 2.993 1.772 1.00 80.56 94 VAL A CA 1
ATOM 667 C C . VAL A 1 94 ? -14.881 4.429 2.049 1.00 80.56 94 VAL A C 1
ATOM 669 O O . VAL A 1 94 ? -15.182 5.287 1.221 1.00 80.56 94 VAL A O 1
ATOM 672 N N . GLY A 1 95 ? -14.099 4.670 3.082 1.00 78.00 95 GLY A N 1
ATOM 673 C CA . GLY A 1 95 ? -13.145 5.726 2.853 1.00 78.00 95 GLY A CA 1
ATOM 674 C C . GLY A 1 95 ? -11.952 5.606 3.730 1.00 78.00 95 GLY A C 1
ATOM 675 O O . GLY A 1 95 ? -11.650 4.529 4.200 1.00 78.00 95 GLY A O 1
ATOM 676 N N . LEU A 1 96 ? -11.241 6.703 3.873 1.00 78.06 96 LEU A N 1
ATOM 677 C CA . LEU A 1 96 ? -9.879 6.677 4.325 1.00 78.06 96 LEU A CA 1
ATOM 678 C C . LEU A 1 96 ? -9.650 7.839 5.272 1.00 78.06 96 LEU A C 1
ATOM 680 O O . LEU A 1 96 ? -9.878 8.990 4.898 1.00 78.06 96 LEU A O 1
ATOM 684 N N . LEU A 1 97 ? -9.247 7.515 6.497 1.00 76.44 97 LEU A N 1
ATOM 685 C CA . LEU A 1 97 ? -8.880 8.491 7.508 1.00 76.44 97 LEU A CA 1
ATOM 686 C C . LEU A 1 97 ? -7.358 8.496 7.634 1.00 76.44 97 LEU A C 1
ATOM 688 O O . LEU A 1 97 ? -6.750 7.461 7.909 1.00 76.44 97 LEU A O 1
ATOM 692 N N . ASP A 1 98 ? -6.755 9.662 7.431 1.00 74.56 98 ASP A N 1
ATOM 693 C CA . ASP A 1 98 ? -5.331 9.855 7.670 1.00 74.56 98 ASP A CA 1
ATOM 694 C C . ASP A 1 98 ? -5.109 10.227 9.137 1.00 74.56 98 ASP A C 1
ATOM 696 O O . ASP A 1 98 ? -5.635 11.232 9.615 1.00 74.56 98 ASP A O 1
ATOM 700 N N . ILE A 1 99 ? -4.368 9.387 9.854 1.00 68.12 99 ILE A N 1
ATOM 701 C CA . ILE A 1 99 ? -3.967 9.614 11.251 1.00 68.12 99 ILE A CA 1
ATOM 702 C C . ILE A 1 99 ? -2.451 9.808 11.371 1.00 68.12 99 ILE A C 1
ATOM 704 O O . ILE A 1 99 ? -1.927 9.853 12.484 1.00 68.12 99 ILE A O 1
ATOM 708 N N . ASP A 1 100 ? -1.732 9.865 10.244 1.00 65.25 100 ASP A N 1
ATOM 709 C CA . ASP A 1 100 ? -0.282 10.010 10.244 1.00 65.25 100 ASP A CA 1
ATOM 710 C C . ASP A 1 100 ? 0.094 11.493 10.415 1.00 65.25 100 ASP A C 1
ATOM 712 O O . ASP A 1 100 ? -0.384 12.370 9.697 1.00 65.25 100 ASP A O 1
ATOM 716 N N . ILE A 1 101 ? 0.956 11.786 11.392 1.00 54.66 101 ILE A N 1
ATOM 717 C CA . ILE A 1 101 ? 1.427 13.151 11.691 1.00 54.66 101 ILE A CA 1
ATOM 718 C C . ILE A 1 101 ? 2.529 13.595 10.707 1.00 54.66 101 ILE A C 1
ATOM 720 O O . ILE A 1 101 ? 2.774 14.793 10.561 1.00 54.66 101 ILE A O 1
ATOM 724 N N . CYS A 1 102 ? 3.174 12.656 9.997 1.00 49.88 102 CYS A N 1
ATOM 725 C CA . CYS A 1 102 ? 4.322 12.930 9.128 1.00 49.88 102 CYS A CA 1
ATOM 726 C C . CYS A 1 102 ? 4.255 12.160 7.792 1.00 49.88 102 CYS A C 1
ATOM 728 O O . CYS A 1 102 ? 4.667 11.003 7.715 1.00 49.88 102 CYS A O 1
ATOM 730 N N . GLY A 1 103 ? 3.832 12.818 6.707 1.00 52.28 103 GLY A N 1
ATOM 731 C CA . GLY A 1 103 ? 3.908 12.273 5.343 1.00 52.28 103 GLY A CA 1
ATOM 732 C C . GLY A 1 103 ? 3.121 13.092 4.310 1.00 52.28 103 GLY A C 1
ATOM 733 O O . GLY A 1 103 ? 2.384 13.998 4.696 1.00 52.28 103 GLY A O 1
ATOM 734 N N . PRO A 1 104 ? 3.272 12.823 2.994 1.00 51.81 104 PRO A N 1
ATOM 735 C CA . PRO A 1 104 ? 2.393 13.407 1.984 1.00 51.81 104 PRO A CA 1
ATOM 736 C C . PRO A 1 104 ? 0.948 13.006 2.292 1.00 51.81 104 PRO A C 1
ATOM 738 O O . PRO A 1 104 ? 0.660 11.829 2.513 1.00 51.81 104 PRO A O 1
ATOM 741 N N . SER A 1 105 ? 0.068 14.002 2.339 1.00 67.56 105 SER A N 1
ATOM 742 C CA . SER A 1 105 ? -1.300 13.845 2.815 1.00 67.56 105 SER A CA 1
ATOM 743 C C . SER A 1 105 ? -2.070 12.861 1.924 1.00 67.56 105 SER A C 1
ATOM 745 O O . SER A 1 105 ? -1.924 12.879 0.699 1.00 67.56 105 SER A O 1
ATOM 747 N N . ILE A 1 106 ? -2.907 11.998 2.513 1.00 75.62 106 ILE A N 1
ATOM 748 C CA . ILE A 1 106 ? -3.852 11.144 1.765 1.00 75.62 106 ILE A CA 1
ATOM 749 C C . ILE A 1 106 ? -4.564 11.872 0.603 1.00 75.62 106 ILE A C 1
ATOM 751 O O . ILE A 1 106 ? -4.689 11.264 -0.461 1.00 75.62 106 ILE A O 1
ATOM 755 N N . PRO A 1 107 ? -4.967 13.156 0.725 1.00 75.69 107 PRO A N 1
ATOM 756 C CA . PRO A 1 107 ? -5.443 13.951 -0.403 1.00 75.69 107 PRO A CA 1
ATOM 757 C C . PRO A 1 107 ? -4.576 13.861 -1.663 1.00 75.69 107 PRO A C 1
ATOM 759 O O . PRO A 1 107 ? -5.119 13.653 -2.742 1.00 75.69 107 PRO A O 1
ATOM 762 N N . LYS A 1 108 ? -3.246 13.922 -1.553 1.00 79.88 108 LYS A N 1
ATOM 763 C CA . LYS A 1 108 ? -2.344 13.765 -2.702 1.00 79.88 108 LYS A CA 1
ATOM 764 C C . LYS A 1 108 ? -2.455 12.389 -3.347 1.00 79.88 108 LYS A C 1
ATOM 766 O O . LYS A 1 108 ? -2.619 12.290 -4.558 1.00 79.88 108 LYS A O 1
ATOM 771 N N . LEU A 1 109 ? -2.419 11.334 -2.535 1.00 79.44 109 LEU A N 1
ATOM 772 C CA . LEU A 1 109 ? -2.473 9.946 -3.013 1.00 79.44 109 LEU A CA 1
ATOM 773 C C . LEU A 1 109 ? -3.827 9.554 -3.615 1.00 79.44 109 LEU A C 1
ATOM 775 O O . LEU A 1 109 ? -3.928 8.530 -4.290 1.00 79.44 109 LEU A O 1
ATOM 779 N N . LEU A 1 110 ? -4.859 10.357 -3.366 1.00 80.75 110 LEU A N 1
ATOM 780 C CA . LEU A 1 110 ? -6.180 10.220 -3.968 1.00 80.75 110 LEU A CA 1
ATOM 781 C C . LEU A 1 110 ? -6.422 11.216 -5.117 1.00 80.75 110 LEU A C 1
ATOM 783 O O . LEU A 1 110 ? -7.511 11.222 -5.682 1.00 80.75 110 LEU A O 1
ATOM 787 N N . GLY A 1 111 ? -5.445 12.066 -5.461 1.00 79.50 111 GLY A N 1
ATOM 788 C CA . GLY A 1 111 ? -5.599 13.089 -6.504 1.00 79.50 111 GLY A CA 1
ATOM 789 C C . GLY A 1 111 ? -6.559 14.225 -6.122 1.00 79.50 111 GLY A C 1
ATOM 790 O O . GLY A 1 111 ? -7.168 14.843 -6.989 1.00 79.50 111 GLY A O 1
ATOM 791 N N . LEU A 1 112 ? -6.717 14.486 -4.823 1.00 77.81 112 LEU A N 1
ATOM 792 C CA . LEU A 1 112 ? -7.656 15.447 -4.234 1.00 77.81 112 LEU A CA 1
ATOM 793 C C . LEU A 1 112 ? -6.966 16.730 -3.735 1.00 77.81 112 LEU A C 1
ATOM 795 O O . LEU A 1 112 ? -7.538 17.474 -2.939 1.00 77.81 112 LEU A O 1
ATOM 799 N N . GLU A 1 113 ? -5.731 17.003 -4.163 1.00 74.06 113 GLU A N 1
ATOM 800 C CA . GLU A 1 113 ? -5.062 18.273 -3.859 1.00 74.06 113 GLU A CA 1
ATOM 801 C C . GLU A 1 113 ? -5.869 19.458 -4.413 1.00 74.06 113 GLU A C 1
ATOM 803 O O . GLU A 1 113 ? -6.290 19.462 -5.569 1.00 74.06 113 GLU A O 1
ATOM 808 N N . GLY A 1 114 ? -6.097 20.471 -3.573 1.00 65.94 114 GLY A N 1
ATOM 809 C CA . GLY A 1 114 ? -6.874 21.660 -3.939 1.00 65.94 114 GLY A CA 1
ATOM 810 C C . GLY A 1 114 ? -8.394 21.462 -3.972 1.00 65.94 114 GLY A C 1
ATOM 811 O O . GLY A 1 114 ? -9.102 22.391 -4.348 1.00 65.94 114 GLY A O 1
ATOM 812 N N . GLN A 1 115 ? -8.902 20.289 -3.581 1.00 68.81 115 GLN A N 1
ATOM 813 C CA . GLN A 1 115 ? -10.331 20.083 -3.339 1.00 68.81 115 GLN A CA 1
ATOM 814 C C . GLN A 1 115 ? -10.705 20.594 -1.941 1.00 68.81 115 GLN A C 1
ATOM 816 O O . GLN A 1 115 ? -9.996 20.328 -0.967 1.00 68.81 115 GLN A O 1
ATOM 821 N N . ASP A 1 116 ? -11.829 21.301 -1.837 1.00 52.91 116 ASP A N 1
ATOM 822 C CA . ASP A 1 116 ? -12.344 21.776 -0.554 1.00 52.91 116 ASP A CA 1
ATOM 823 C C . ASP A 1 116 ? -12.946 20.631 0.273 1.00 52.91 116 ASP A C 1
ATOM 825 O O . ASP A 1 116 ? -13.430 19.620 -0.243 1.00 52.91 116 ASP A O 1
ATOM 829 N N . ILE A 1 117 ? -12.949 20.795 1.597 1.00 55.94 117 ILE A N 1
ATOM 830 C CA . ILE A 1 117 ? -13.615 19.861 2.506 1.00 55.94 117 ILE A CA 1
ATOM 831 C C . ILE A 1 117 ? -15.124 20.115 2.433 1.00 55.94 117 ILE A C 1
ATOM 833 O O . ILE A 1 117 ? -15.625 21.121 2.934 1.00 55.94 117 ILE A O 1
ATOM 837 N N . HIS A 1 118 ? -15.873 19.183 1.846 1.00 46.09 118 HIS A N 1
ATOM 838 C CA . HIS A 1 118 ? -17.333 19.261 1.802 1.00 46.09 118 HIS A CA 1
ATOM 839 C C . HIS A 1 118 ? -17.956 18.664 3.073 1.00 46.09 118 HIS A C 1
ATOM 841 O O . HIS A 1 118 ? -17.955 17.449 3.281 1.00 46.09 118 HIS A O 1
ATOM 847 N N . GLN A 1 119 ? -18.545 19.513 3.917 1.00 33.41 119 GLN A N 1
ATOM 848 C CA . GLN A 1 119 ? -19.293 19.084 5.100 1.00 33.41 119 GLN A CA 1
ATOM 849 C C . GLN A 1 119 ? -20.737 18.716 4.707 1.00 33.41 119 GLN A C 1
ATOM 851 O O . GLN A 1 119 ? -21.537 19.587 4.373 1.00 33.41 119 GLN A O 1
ATOM 856 N N . CYS A 1 120 ? -21.094 17.429 4.746 1.00 30.75 120 CYS A N 1
ATOM 857 C CA . CYS A 1 120 ? -22.484 16.979 4.596 1.00 30.75 120 CYS A CA 1
ATOM 858 C C . CYS A 1 120 ? -23.109 16.712 5.974 1.00 30.75 120 CYS A C 1
ATOM 860 O O . CYS A 1 120 ? -22.490 16.082 6.826 1.00 30.75 120 CYS A O 1
ATOM 862 N N . MET A 1 121 ? -24.351 17.162 6.189 1.00 26.41 121 MET A N 1
ATOM 863 C CA . MET A 1 121 ? -25.034 17.188 7.499 1.00 26.41 121 MET A CA 1
ATOM 864 C C . MET A 1 121 ? -25.302 15.819 8.165 1.00 26.41 121 MET A C 1
ATOM 866 O O . MET A 1 121 ? -25.885 15.796 9.244 1.00 26.41 121 MET A O 1
ATOM 870 N N . LEU A 1 122 ? -24.907 14.683 7.575 1.00 31.23 122 LEU A N 1
ATOM 871 C CA . LEU A 1 122 ? -25.314 13.356 8.064 1.00 31.23 122 LEU A CA 1
ATOM 872 C C . LEU A 1 122 ? -24.233 12.262 8.110 1.00 31.23 122 LEU A C 1
ATOM 874 O O . LEU A 1 122 ? -24.545 11.184 8.602 1.00 31.23 122 LEU A O 1
ATOM 878 N N . SER A 1 123 ? -22.990 12.463 7.653 1.00 27.25 123 SER A N 1
ATOM 879 C CA . SER A 1 123 ? -21.914 11.435 7.670 1.00 27.25 123 SER A CA 1
ATOM 880 C C . SER A 1 123 ? -20.551 12.047 7.283 1.00 27.25 123 SER A C 1
ATOM 882 O O . SER A 1 123 ? -20.555 13.129 6.692 1.00 27.25 123 SER A O 1
ATOM 884 N N . PRO A 1 124 ? -19.392 11.401 7.562 1.00 31.38 124 PRO A N 1
ATOM 885 C CA . PRO A 1 124 ? -18.081 11.948 7.209 1.00 31.38 124 PRO A CA 1
ATOM 886 C C . PRO A 1 124 ? -17.914 12.088 5.686 1.00 31.38 124 PRO A C 1
ATOM 888 O O . PRO A 1 124 ? -18.104 11.138 4.933 1.00 31.38 124 PRO A O 1
ATOM 891 N N . THR A 1 125 ? -17.591 13.318 5.292 1.00 36.44 125 THR A N 1
ATOM 892 C CA . THR A 1 125 ? -16.993 13.856 4.058 1.00 36.44 125 THR A CA 1
ATOM 893 C C . THR A 1 125 ? -17.014 12.986 2.786 1.00 36.44 125 THR A C 1
ATOM 895 O O . THR A 1 125 ? -16.288 11.998 2.664 1.00 36.44 125 THR A O 1
ATOM 898 N N . LEU A 1 126 ? -17.772 13.453 1.785 1.00 35.94 126 LEU A N 1
ATOM 899 C CA . LEU A 1 126 ? -17.699 13.041 0.379 1.00 35.94 126 LEU A CA 1
ATOM 900 C C . LEU A 1 126 ? -16.852 14.059 -0.392 1.00 35.94 126 LEU A C 1
ATOM 902 O O . LEU A 1 126 ? -17.256 15.211 -0.534 1.00 35.94 126 LEU A O 1
ATOM 906 N N . VAL A 1 127 ? -15.716 13.626 -0.935 1.00 34.16 127 VAL A N 1
ATOM 907 C CA . VAL A 1 127 ? -15.108 14.288 -2.098 1.00 34.16 127 VAL A CA 1
ATOM 908 C C . VAL A 1 127 ? -15.664 13.577 -3.330 1.00 34.16 127 VAL A C 1
ATOM 910 O O . VAL A 1 127 ? -15.890 12.370 -3.286 1.00 34.16 127 VAL A O 1
ATOM 913 N N . SER A 1 128 ? -15.977 14.321 -4.391 1.00 30.48 128 SER A N 1
ATOM 914 C CA . SER A 1 128 ? -16.627 13.841 -5.619 1.00 30.48 128 SER A CA 1
ATOM 915 C C . SER A 1 128 ? -15.848 12.708 -6.319 1.00 30.48 128 SER A C 1
ATOM 917 O O . SER A 1 128 ? -15.140 12.948 -7.291 1.00 30.48 128 SER A O 1
ATOM 919 N N . CYS A 1 129 ? -15.990 11.487 -5.806 1.00 27.33 129 CYS A N 1
ATOM 920 C CA . CYS A 1 129 ? -15.726 10.166 -6.383 1.00 27.33 129 CYS A CA 1
ATOM 921 C C . CYS A 1 129 ? -16.039 9.141 -5.280 1.00 27.33 129 CYS A C 1
ATOM 923 O O . CYS A 1 129 ? -15.139 8.848 -4.515 1.00 27.33 129 CYS A O 1
ATOM 925 N N . GLN A 1 130 ? -17.292 8.673 -5.143 1.00 30.66 130 GLN A N 1
ATOM 926 C CA . GLN A 1 130 ? -17.762 7.438 -4.447 1.00 30.66 130 GLN A CA 1
ATOM 927 C C . GLN A 1 130 ? -16.974 6.836 -3.241 1.00 30.66 130 GLN A C 1
ATOM 929 O O . GLN A 1 130 ? -17.124 5.659 -2.932 1.00 30.66 130 GLN A O 1
ATOM 934 N N . LEU A 1 131 ? -16.200 7.626 -2.500 1.00 33.38 131 LEU A N 1
ATOM 935 C CA . LEU A 1 131 ? -15.311 7.230 -1.410 1.00 33.38 131 LEU A CA 1
ATOM 936 C C . LEU A 1 131 ? -15.646 8.131 -0.209 1.00 33.38 131 LEU A C 1
ATOM 938 O O . LEU A 1 131 ? -15.227 9.285 -0.139 1.00 33.38 131 LEU A O 1
ATOM 942 N N . ALA A 1 132 ? -16.468 7.628 0.709 1.00 33.88 132 ALA A N 1
ATOM 943 C CA . ALA A 1 132 ? -16.842 8.286 1.959 1.00 33.88 132 ALA A CA 1
ATOM 944 C C . ALA A 1 132 ? -15.838 7.942 3.070 1.00 33.88 132 ALA A C 1
ATOM 946 O O . ALA A 1 132 ? -15.844 6.824 3.571 1.00 33.88 132 ALA A O 1
ATOM 947 N N . SER A 1 133 ? -14.984 8.895 3.459 1.00 33.78 133 SER A N 1
ATOM 948 C CA . SER A 1 133 ? -13.865 8.752 4.414 1.00 33.78 133 SER A CA 1
ATOM 949 C C . SER A 1 133 ? -14.182 7.959 5.711 1.00 33.78 133 SER A C 1
ATOM 951 O O . SER A 1 133 ? -14.580 8.546 6.712 1.00 33.78 133 SER A O 1
ATOM 953 N N . CYS A 1 134 ? -13.978 6.630 5.737 1.00 28.73 134 CYS A N 1
ATOM 954 C CA . CYS A 1 134 ? -13.734 5.860 6.966 1.00 28.73 134 CYS A CA 1
ATOM 955 C C . CYS A 1 134 ? -13.036 4.489 6.750 1.00 28.73 134 CYS A C 1
ATOM 957 O O . CYS A 1 134 ? -13.681 3.470 6.516 1.00 28.73 134 CYS A O 1
ATOM 959 N N . CYS A 1 135 ? -11.711 4.464 6.911 1.00 29.50 135 CYS A N 1
ATOM 960 C CA . CYS A 1 135 ? -10.885 3.286 7.189 1.00 29.50 135 CYS A CA 1
ATOM 961 C C . CYS A 1 135 ? -9.956 3.779 8.288 1.00 29.50 135 CYS A C 1
ATOM 963 O O . CYS A 1 135 ? -9.097 4.622 8.038 1.00 29.50 135 CYS A O 1
ATOM 965 N N . GLN A 1 136 ? -10.206 3.354 9.521 1.00 31.39 136 GLN A N 1
ATOM 966 C CA . GLN A 1 136 ? -9.332 3.649 10.655 1.00 31.39 136 GLN A CA 1
ATOM 967 C C . GLN A 1 136 ? -8.164 2.673 10.600 1.00 31.39 136 GLN A C 1
ATOM 969 O O . GLN A 1 136 ? -8.514 1.507 10.582 1.00 31.39 136 GLN A O 1
ATOM 974 N N . THR A 1 137 ? -6.891 3.133 10.643 1.00 30.69 137 THR A N 1
ATOM 975 C CA . THR A 1 137 ? -5.548 2.514 10.363 1.00 30.69 137 THR A CA 1
ATOM 976 C C . THR A 1 137 ? -4.690 1.827 11.546 1.00 30.69 137 THR A C 1
ATOM 978 O O . THR A 1 137 ? -4.326 2.515 12.480 1.00 30.69 137 THR A O 1
ATOM 981 N N . GLN A 1 138 ? -4.413 0.483 11.534 1.00 28.56 138 GLN A N 1
ATOM 982 C CA . GLN A 1 138 ? -3.650 -0.661 12.208 1.00 28.56 138 GLN A CA 1
ATOM 983 C C . GLN A 1 138 ? -3.770 -2.090 11.575 1.00 28.56 138 GLN A C 1
ATOM 985 O O . GLN A 1 138 ? -4.591 -2.936 11.912 1.00 28.56 138 GLN A O 1
ATOM 990 N N . MET A 1 139 ? -2.849 -2.369 10.663 1.00 32.28 139 MET A N 1
ATOM 991 C CA . MET A 1 139 ? -2.419 -3.664 10.126 1.00 32.28 139 MET A CA 1
ATOM 992 C C . MET A 1 139 ? -0.932 -3.543 10.324 1.00 32.28 139 MET A C 1
ATOM 994 O O . MET A 1 139 ? -0.359 -2.572 9.853 1.00 32.28 139 MET A O 1
ATOM 998 N N . MET A 1 140 ? -0.315 -4.449 11.058 1.00 27.70 140 MET A N 1
ATOM 999 C CA . MET A 1 140 ? 1.096 -4.334 11.386 1.00 27.70 140 MET A CA 1
ATOM 1000 C C . MET A 1 140 ? 1.949 -4.520 10.116 1.00 27.70 140 MET A C 1
ATOM 1002 O O . MET A 1 140 ? 2.289 -5.639 9.746 1.00 27.70 140 MET A O 1
ATOM 1006 N N . LEU A 1 141 ? 2.306 -3.427 9.435 1.00 33.69 141 LEU A N 1
ATOM 1007 C CA . LEU A 1 141 ? 3.426 -3.397 8.497 1.00 33.69 141 LEU A CA 1
ATOM 1008 C C . LEU A 1 141 ? 4.686 -3.205 9.337 1.00 33.69 141 LEU A C 1
ATOM 1010 O O . LEU A 1 141 ? 5.164 -2.090 9.558 1.00 33.69 141 LEU A O 1
ATOM 1014 N N . SER A 1 142 ? 5.190 -4.308 9.880 1.00 29.72 142 SER A N 1
ATOM 1015 C CA . SER A 1 142 ? 6.536 -4.323 10.432 1.00 29.72 142 SER A CA 1
ATOM 1016 C C . SER A 1 142 ? 7.505 -4.195 9.261 1.00 29.72 142 SER A C 1
ATOM 1018 O O . SER A 1 142 ? 7.657 -5.127 8.473 1.00 29.72 142 SER A O 1
ATOM 1020 N N . TYR A 1 143 ? 8.103 -3.016 9.095 1.00 36.22 143 TYR A N 1
ATOM 1021 C CA . TYR A 1 143 ? 9.416 -2.957 8.480 1.00 36.22 143 TYR A CA 1
ATOM 1022 C C . TYR A 1 143 ? 10.404 -2.742 9.605 1.00 36.22 143 TYR A C 1
ATOM 1024 O O . TYR A 1 143 ? 10.348 -1.758 10.333 1.00 36.22 143 TYR A O 1
ATOM 1032 N N . GLY A 1 144 ? 11.248 -3.738 9.737 1.00 34.47 144 GLY A N 1
ATOM 1033 C CA . GLY A 1 144 ? 12.476 -3.797 10.489 1.00 34.47 144 GLY A CA 1
ATOM 1034 C C . GLY A 1 144 ? 13.107 -5.034 9.889 1.00 34.47 144 GLY A C 1
ATOM 1035 O O . GLY A 1 144 ? 12.956 -6.111 10.445 1.00 34.47 144 GLY A O 1
ATOM 1036 N N . GLU A 1 145 ? 13.639 -4.866 8.672 1.00 38.19 145 GLU A N 1
ATOM 1037 C CA . GLU A 1 145 ? 14.107 -5.930 7.773 1.00 38.19 145 GLU A CA 1
ATOM 1038 C C . GLU A 1 145 ? 12.943 -6.693 7.084 1.00 38.19 145 GLU A C 1
ATOM 1040 O O . GLU A 1 145 ? 11.961 -7.065 7.715 1.00 38.19 145 GLU A O 1
ATOM 1045 N N . ASN A 1 146 ? 13.040 -6.936 5.769 1.00 49.28 146 ASN A N 1
ATOM 1046 C CA . ASN A 1 146 ? 12.195 -7.851 4.968 1.00 49.28 146 ASN A CA 1
ATOM 1047 C C . ASN A 1 146 ? 10.866 -7.438 4.314 1.00 49.28 146 ASN A C 1
ATOM 1049 O O . ASN A 1 146 ? 9.888 -8.178 4.415 1.00 49.28 146 ASN A O 1
ATOM 1053 N N . MET A 1 147 ? 10.853 -6.435 3.433 1.00 50.19 147 MET A N 1
ATOM 1054 C CA . MET A 1 147 ? 9.866 -6.414 2.335 1.00 50.19 147 MET A CA 1
ATOM 1055 C C . MET A 1 147 ? 10.411 -5.701 1.093 1.00 50.19 147 MET A C 1
ATOM 1057 O O . MET A 1 147 ? 10.198 -4.508 0.906 1.00 50.19 147 MET A O 1
ATOM 1061 N N . SER A 1 148 ? 11.075 -6.444 0.213 1.00 55.25 148 SER A N 1
ATOM 1062 C CA . SER A 1 148 ? 10.694 -6.572 -1.202 1.00 55.25 148 SER A CA 1
ATOM 1063 C C . SER A 1 148 ? 11.908 -6.797 -2.094 1.00 55.25 148 SER A C 1
ATOM 1065 O O . SER A 1 148 ? 12.904 -6.079 -2.051 1.00 55.25 148 SER A O 1
ATOM 1067 N N . GLY A 1 149 ? 11.798 -7.809 -2.949 1.00 63.81 149 GLY A N 1
ATOM 1068 C CA . GLY A 1 149 ? 12.611 -7.811 -4.147 1.00 63.81 149 GLY A CA 1
ATOM 1069 C C . GLY A 1 149 ? 12.158 -6.671 -5.059 1.00 63.81 149 GLY A C 1
ATOM 1070 O O . GLY A 1 149 ? 10.951 -6.440 -5.203 1.00 63.81 149 GLY A O 1
ATOM 1071 N N . LEU A 1 150 ? 13.109 -5.977 -5.675 1.00 72.56 150 LEU A N 1
ATOM 1072 C CA . LEU A 1 150 ? 12.836 -5.099 -6.802 1.00 72.56 150 LEU A CA 1
ATOM 1073 C C . LEU A 1 150 ? 12.392 -5.982 -7.966 1.00 72.56 150 LEU A C 1
ATOM 1075 O O . LEU A 1 150 ? 13.108 -6.913 -8.341 1.00 72.56 150 LEU A O 1
ATOM 1079 N N . ARG A 1 151 ? 11.211 -5.703 -8.519 1.00 76.56 151 ARG A N 1
ATOM 1080 C CA . ARG A 1 151 ? 10.704 -6.383 -9.713 1.00 76.56 151 ARG A CA 1
ATOM 1081 C C . ARG A 1 151 ? 10.398 -5.353 -10.782 1.00 76.56 151 ARG A C 1
ATOM 1083 O O . ARG A 1 151 ? 9.557 -4.487 -10.575 1.00 76.56 151 ARG A O 1
ATOM 1090 N N . GLN A 1 152 ? 11.060 -5.469 -11.926 1.00 81.94 152 GLN A N 1
ATOM 1091 C CA . GLN A 1 152 ? 10.890 -4.535 -13.034 1.00 81.94 152 GLN A CA 1
ATOM 1092 C C . GLN A 1 152 ? 10.986 -5.278 -14.363 1.00 81.94 152 GLN A C 1
ATOM 1094 O O . GLN A 1 152 ? 11.817 -6.174 -14.523 1.00 81.94 152 GLN A O 1
ATOM 1099 N N . ALA A 1 153 ? 10.113 -4.930 -15.309 1.00 85.25 153 ALA A N 1
ATOM 1100 C CA . ALA A 1 153 ? 10.195 -5.462 -16.663 1.00 85.25 153 ALA A CA 1
ATOM 1101 C C . ALA A 1 153 ? 11.553 -5.097 -17.271 1.00 85.25 153 ALA A C 1
ATOM 1103 O O . ALA A 1 153 ? 12.014 -3.962 -17.123 1.00 85.25 153 ALA A O 1
ATOM 1104 N N . LEU A 1 154 ? 12.190 -6.040 -17.969 1.00 87.81 154 LEU A N 1
ATOM 1105 C CA . LEU A 1 154 ? 13.506 -5.804 -18.569 1.00 87.81 154 LEU A CA 1
ATOM 1106 C C . LEU A 1 154 ? 13.472 -4.628 -19.566 1.00 87.81 154 LEU A C 1
ATOM 1108 O O . LEU A 1 154 ? 14.447 -3.890 -19.688 1.00 87.81 154 LEU A O 1
ATOM 1112 N N . SER A 1 155 ? 12.329 -4.421 -20.231 1.00 86.94 155 SER A N 1
ATOM 1113 C CA . SER A 1 155 ? 12.073 -3.292 -21.135 1.00 86.94 155 SER A CA 1
ATOM 1114 C C . SER A 1 155 ? 12.149 -1.921 -20.468 1.00 86.94 155 SER A C 1
ATOM 1116 O O . SER A 1 155 ? 12.428 -0.934 -21.146 1.00 86.94 155 SER A O 1
ATOM 1118 N N . ASP A 1 156 ? 11.899 -1.863 -19.162 1.00 86.38 156 ASP A N 1
ATOM 1119 C CA . ASP A 1 156 ? 11.780 -0.618 -18.407 1.00 86.38 156 ASP A CA 1
ATOM 1120 C C . ASP A 1 156 ? 13.0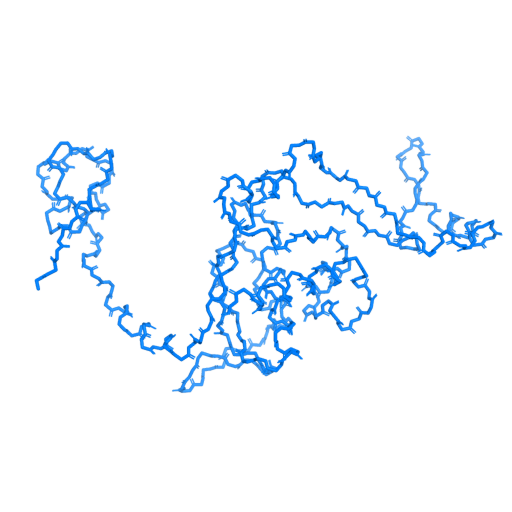65 -0.301 -17.633 1.00 86.38 156 ASP A C 1
ATOM 1122 O O . ASP A 1 156 ? 13.140 0.724 -16.956 1.00 86.38 156 ASP A O 1
ATOM 1126 N N . MET A 1 157 ? 14.069 -1.182 -17.686 1.00 87.50 157 MET A N 1
ATOM 1127 C CA . MET A 1 157 ? 15.326 -1.013 -16.964 1.00 87.50 157 MET A CA 1
ATOM 1128 C C . MET A 1 157 ? 16.245 0.007 -17.638 1.00 87.50 157 MET A C 1
ATOM 1130 O O . MET A 1 157 ? 16.396 0.039 -18.859 1.00 87.50 157 MET A O 1
ATOM 1134 N N . LYS A 1 158 ? 16.926 0.804 -16.811 1.00 90.44 158 LYS A N 1
ATOM 1135 C CA . LYS A 1 158 ? 18.054 1.632 -17.240 1.00 90.44 158 LYS A CA 1
ATOM 1136 C C . LYS A 1 158 ? 19.321 0.781 -17.224 1.00 90.44 158 LYS A C 1
ATOM 1138 O O . LYS A 1 158 ? 19.655 0.201 -16.194 1.00 90.44 158 LYS A O 1
ATOM 1143 N N . PHE A 1 159 ? 20.041 0.743 -18.339 1.00 93.12 159 PHE A N 1
ATOM 1144 C CA . PHE A 1 159 ? 21.313 0.030 -18.438 1.00 93.12 159 PHE A CA 1
ATOM 1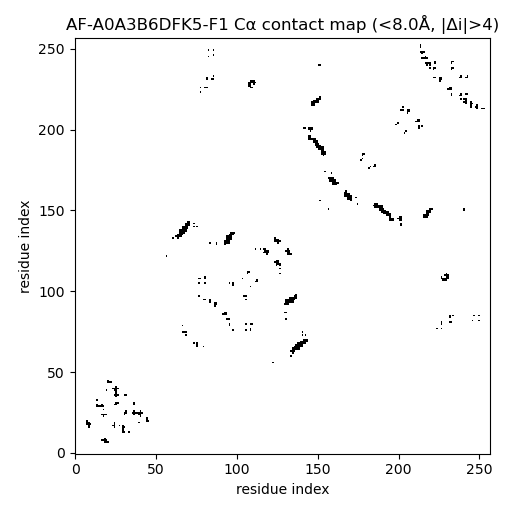145 C C . PHE A 1 159 ? 22.456 1.032 -18.465 1.00 93.12 159 PHE A C 1
ATOM 1147 O O . PHE A 1 159 ? 22.437 1.986 -19.241 1.00 93.12 159 PHE A O 1
ATOM 1154 N N . VAL A 1 160 ? 23.469 0.802 -17.639 1.00 94.69 160 VAL A N 1
ATOM 1155 C CA . VAL A 1 160 ? 24.643 1.670 -17.528 1.00 94.69 160 VAL A CA 1
ATOM 1156 C C . VAL A 1 160 ? 25.917 0.879 -17.792 1.00 94.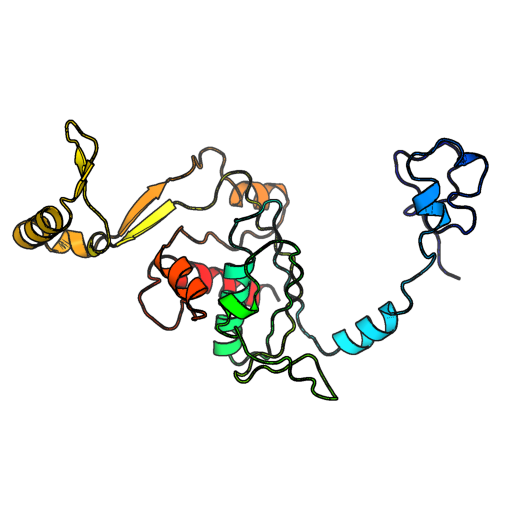69 160 VAL A C 1
ATOM 1158 O O . VAL A 1 160 ? 25.994 -0.316 -17.504 1.00 94.69 160 VAL A O 1
ATOM 1161 N N . LYS A 1 161 ? 26.919 1.542 -18.369 1.00 92.75 161 LYS A N 1
ATOM 1162 C CA . LYS A 1 161 ? 28.281 1.015 -18.499 1.00 92.75 161 LYS A CA 1
ATOM 1163 C C . LYS A 1 161 ? 29.202 1.750 -17.522 1.00 92.75 161 LYS A C 1
ATOM 1165 O O . LYS A 1 161 ? 29.127 2.981 -17.474 1.00 92.75 161 LYS A O 1
ATOM 1170 N N . PRO A 1 162 ? 30.085 1.038 -16.801 1.00 92.75 162 PRO A N 1
ATOM 1171 C CA . PRO A 1 162 ? 31.142 1.677 -16.026 1.00 92.75 162 PRO A CA 1
ATOM 1172 C C . PRO A 1 162 ? 32.044 2.516 -16.941 1.00 92.75 162 PRO A C 1
ATOM 1174 O O . PRO A 1 162 ? 32.382 2.083 -18.046 1.00 92.75 162 PRO A O 1
ATOM 1177 N N . SER A 1 163 ? 32.436 3.703 -16.489 1.00 89.06 163 SER A N 1
ATOM 1178 C CA . SER A 1 163 ? 33.389 4.586 -17.163 1.00 89.06 163 SER A CA 1
ATOM 1179 C C . SER A 1 163 ? 34.348 5.225 -16.154 1.00 89.06 163 SER A C 1
ATOM 1181 O O . SER A 1 163 ? 34.106 5.208 -14.950 1.00 89.06 163 SER A O 1
ATOM 1183 N N . GLU A 1 164 ? 35.447 5.811 -16.639 1.00 84.62 164 GLU A N 1
ATOM 1184 C CA . GLU A 1 164 ? 36.454 6.464 -15.781 1.00 84.62 164 GLU A CA 1
ATOM 1185 C C . GLU A 1 164 ? 35.875 7.613 -14.932 1.00 84.62 164 GLU A C 1
ATOM 1187 O O . GLU A 1 164 ? 36.387 7.896 -13.854 1.00 84.62 164 GLU A O 1
ATOM 1192 N N . ASN A 1 165 ? 34.767 8.222 -15.375 1.00 83.81 165 ASN A N 1
ATOM 1193 C CA . ASN A 1 165 ? 34.080 9.322 -14.688 1.00 83.81 165 ASN A CA 1
ATOM 1194 C C . ASN A 1 165 ? 32.747 8.893 -14.036 1.00 83.81 165 ASN A C 1
ATOM 1196 O O . ASN A 1 165 ? 31.907 9.747 -13.750 1.00 83.81 165 ASN A O 1
ATOM 1200 N N . GLY A 1 166 ? 32.527 7.589 -13.825 1.00 87.94 166 GLY A N 1
ATOM 1201 C CA . GLY A 1 166 ? 31.327 7.047 -13.181 1.00 87.94 166 GLY A CA 1
ATOM 1202 C C . GLY A 1 166 ? 30.558 6.083 -14.079 1.00 87.94 166 GLY A C 1
ATOM 1203 O O . GLY A 1 166 ? 31.051 5.013 -14.427 1.00 87.94 166 GLY A O 1
ATOM 1204 N N . GLU A 1 167 ? 29.324 6.436 -14.431 1.00 92.00 167 GLU A N 1
ATOM 1205 C CA . GLU A 1 167 ? 28.425 5.579 -15.205 1.00 92.00 167 GLU A CA 1
ATOM 1206 C C . GLU A 1 167 ? 27.924 6.305 -16.452 1.00 92.00 167 GLU A C 1
ATOM 1208 O O . GLU A 1 167 ? 27.528 7.470 -16.401 1.00 92.00 167 GLU A O 1
ATOM 1213 N N . THR A 1 168 ? 27.919 5.611 -17.590 1.00 93.00 168 THR A N 1
ATOM 1214 C CA . THR A 1 168 ? 27.381 6.140 -18.852 1.00 93.00 168 THR A CA 1
ATOM 1215 C C . THR A 1 168 ? 26.110 5.392 -19.226 1.00 93.00 168 THR A C 1
ATOM 1217 O O . THR A 1 168 ? 26.096 4.161 -19.229 1.00 93.00 168 THR A O 1
ATOM 1220 N N . ASP A 1 169 ? 25.046 6.125 -19.561 1.00 94.56 169 ASP A N 1
ATOM 1221 C CA . ASP A 1 169 ? 23.783 5.530 -20.001 1.00 94.56 169 ASP A CA 1
ATOM 1222 C C 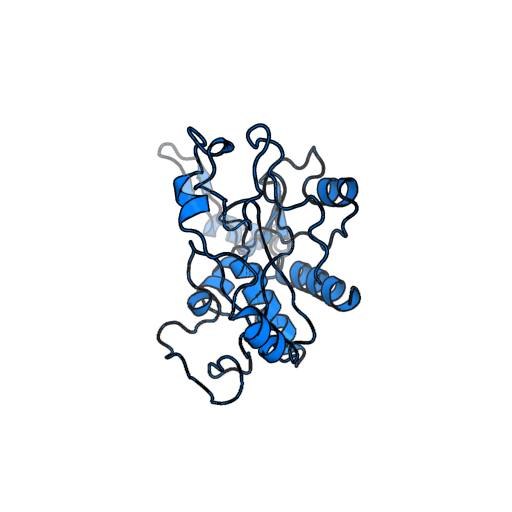. ASP A 1 169 ? 23.978 4.758 -21.315 1.00 94.56 169 ASP A C 1
ATOM 1224 O O . ASP A 1 169 ? 24.409 5.304 -22.333 1.00 94.56 169 ASP A O 1
ATOM 1228 N N . ALA A 1 170 ? 23.665 3.467 -21.278 1.00 94.94 170 ALA A N 1
ATOM 1229 C CA . ALA A 1 170 ? 23.726 2.545 -22.401 1.00 94.94 170 ALA A CA 1
ATOM 1230 C C . ALA A 1 170 ? 22.362 1.890 -22.681 1.00 94.94 170 ALA A C 1
ATOM 1232 O O . ALA A 1 170 ? 22.302 0.900 -23.410 1.00 94.94 170 ALA A O 1
ATOM 1233 N N . THR A 1 171 ? 21.270 2.439 -22.13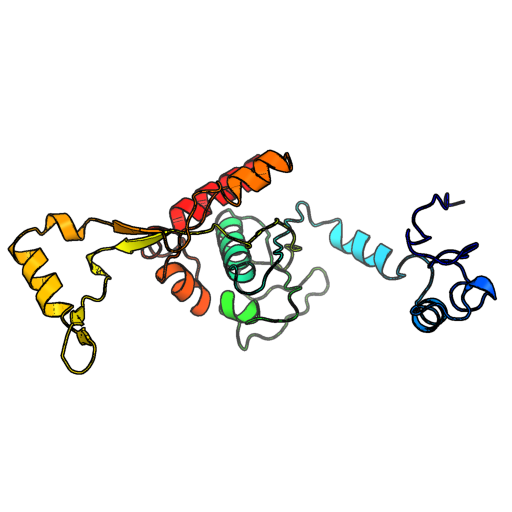7 1.00 94.62 171 THR A N 1
ATOM 1234 C CA . THR A 1 171 ? 19.917 1.860 -22.171 1.00 94.62 171 THR A CA 1
ATOM 1235 C C . THR A 1 171 ? 19.449 1.594 -23.590 1.00 94.62 171 THR A C 1
ATOM 1237 O O . THR A 1 171 ? 19.061 0.475 -23.912 1.00 94.62 171 THR A O 1
ATOM 1240 N N . LYS A 1 172 ? 19.556 2.595 -24.473 1.00 95.12 172 LYS A N 1
ATOM 1241 C CA . LYS A 1 172 ? 19.150 2.451 -25.876 1.00 95.12 172 LYS A CA 1
ATOM 1242 C C . LYS A 1 172 ? 19.921 1.330 -26.573 1.00 95.12 172 LYS A C 1
ATOM 1244 O O . LYS A 1 172 ? 19.317 0.460 -27.183 1.00 95.12 172 LYS A O 1
ATOM 1249 N N . TRP A 1 173 ? 21.248 1.333 -26.435 1.00 96.00 173 TRP A N 1
ATOM 1250 C CA . TRP A 1 173 ? 22.102 0.305 -27.027 1.00 96.00 173 TRP A CA 1
ATOM 1251 C C . TRP A 1 173 ? 21.759 -1.092 -26.499 1.00 96.00 173 TRP A C 1
ATOM 1253 O O . TRP A 1 173 ? 21.635 -2.021 -27.290 1.00 96.00 173 TRP A O 1
ATOM 1263 N N . ALA A 1 174 ? 21.580 -1.238 -25.183 1.00 95.31 174 ALA A N 1
ATOM 1264 C CA . ALA A 1 174 ? 21.271 -2.517 -24.556 1.00 95.31 174 ALA A CA 1
ATOM 1265 C C . ALA A 1 174 ? 19.915 -3.055 -25.028 1.00 95.31 174 ALA A C 1
ATOM 1267 O O . ALA A 1 174 ? 19.831 -4.202 -25.458 1.00 95.31 174 ALA A O 1
ATOM 1268 N N . LEU A 1 175 ? 18.873 -2.220 -25.020 1.00 94.56 175 LEU A N 1
ATOM 1269 C CA . LEU A 1 175 ? 17.542 -2.615 -25.475 1.00 94.56 175 LEU A CA 1
ATOM 1270 C C . LEU A 1 175 ? 17.520 -2.949 -26.969 1.00 94.56 175 LEU A C 1
ATOM 1272 O O . LEU A 1 175 ? 16.904 -3.939 -27.348 1.00 94.56 175 LEU A O 1
ATOM 1276 N N . ASP A 1 176 ? 18.198 -2.171 -27.815 1.00 95.38 176 ASP A N 1
ATOM 1277 C CA . ASP A 1 176 ? 18.271 -2.454 -29.253 1.00 95.38 176 ASP A CA 1
ATOM 1278 C C . ASP A 1 176 ? 19.047 -3.753 -29.528 1.00 95.38 176 ASP A C 1
ATOM 1280 O O . ASP A 1 176 ? 18.628 -4.559 -30.357 1.00 95.38 176 ASP A O 1
ATOM 1284 N N . TYR A 1 177 ? 20.120 -4.014 -28.775 1.00 95.69 177 TYR A N 1
ATOM 1285 C CA . TYR A 1 177 ? 20.862 -5.272 -28.859 1.00 95.69 177 TYR A CA 1
ATOM 1286 C C . TYR A 1 177 ? 20.021 -6.474 -28.408 1.00 95.69 177 TYR A C 1
ATOM 1288 O O . TYR A 1 177 ? 20.024 -7.508 -29.073 1.00 95.69 177 TYR A O 1
ATOM 1296 N N . ILE A 1 178 ? 19.264 -6.344 -27.312 1.00 95.12 178 ILE A N 1
ATOM 1297 C CA . ILE A 1 178 ? 18.350 -7.395 -26.842 1.00 95.12 178 ILE A CA 1
ATOM 1298 C C . ILE A 1 178 ? 17.263 -7.657 -27.889 1.00 95.12 178 ILE A C 1
ATOM 1300 O O . ILE A 1 178 ? 17.004 -8.812 -28.202 1.00 95.12 178 ILE A O 1
ATOM 1304 N N . LYS A 1 179 ? 16.669 -6.618 -28.489 1.00 94.19 179 LYS A N 1
ATOM 1305 C CA . LYS A 1 179 ? 15.668 -6.787 -29.560 1.00 94.19 179 LYS A CA 1
ATOM 1306 C C . LYS A 1 179 ? 16.219 -7.557 -30.758 1.00 94.19 179 LYS A C 1
ATOM 1308 O O . LYS A 1 179 ? 15.500 -8.378 -31.315 1.00 94.19 179 LYS A O 1
ATOM 1313 N N . ASP A 1 180 ? 17.463 -7.279 -31.147 1.00 96.31 180 ASP A N 1
ATOM 1314 C CA . ASP A 1 180 ? 18.114 -7.929 -32.289 1.00 96.31 180 ASP A CA 1
ATOM 1315 C C . ASP A 1 180 ? 18.523 -9.379 -31.990 1.00 96.31 180 ASP A C 1
ATOM 1317 O O . ASP A 1 180 ? 18.433 -10.241 -32.862 1.00 96.31 180 ASP A O 1
ATOM 1321 N N . LYS A 1 181 ? 18.987 -9.664 -30.765 1.00 96.44 181 LYS A N 1
ATOM 1322 C CA . LYS A 1 181 ? 19.599 -10.959 -30.425 1.00 96.44 181 LYS A CA 1
ATOM 1323 C C . LYS A 1 181 ? 18.718 -11.915 -29.630 1.00 96.44 181 LYS A C 1
ATOM 1325 O O . LYS A 1 181 ? 18.944 -13.117 -29.729 1.00 96.44 181 LYS A O 1
ATOM 1330 N N . ALA A 1 182 ? 17.789 -11.408 -28.827 1.00 93.62 182 ALA A N 1
ATOM 1331 C CA . ALA A 1 182 ? 17.013 -12.191 -27.867 1.00 93.62 182 ALA A CA 1
ATOM 1332 C C . ALA A 1 182 ? 15.737 -11.434 -27.445 1.00 93.62 182 ALA A C 1
ATOM 1334 O O . ALA A 1 182 ? 15.597 -10.979 -26.305 1.00 93.62 182 ALA A O 1
ATOM 1335 N N . LEU A 1 183 ? 14.812 -11.251 -28.393 1.00 91.88 183 LEU A N 1
ATOM 1336 C CA . LEU A 1 183 ? 13.576 -10.486 -28.194 1.00 91.88 183 LEU A CA 1
ATOM 1337 C C . LEU A 1 183 ? 12.729 -11.030 -27.031 1.00 91.88 183 LEU A C 1
ATOM 1339 O O . LEU A 1 183 ? 12.086 -10.264 -26.313 1.00 91.88 183 LEU A O 1
ATOM 1343 N N . GLU A 1 184 ? 12.760 -12.343 -26.814 1.00 92.00 184 GLU A N 1
ATOM 1344 C CA . GLU A 1 184 ? 12.073 -13.037 -25.730 1.00 92.00 184 GLU A CA 1
ATOM 1345 C C . GLU A 1 184 ? 12.484 -12.534 -24.340 1.00 92.00 184 GLU A C 1
ATOM 1347 O O . GLU A 1 184 ? 11.651 -12.527 -23.431 1.00 92.00 184 GLU A O 1
ATOM 1352 N N . LEU A 1 185 ? 13.713 -12.029 -24.170 1.00 90.38 185 LEU A N 1
ATOM 1353 C CA . LEU A 1 185 ? 14.174 -11.498 -22.885 1.00 90.38 185 LEU A CA 1
ATOM 1354 C C . LEU A 1 185 ? 13.410 -10.239 -22.465 1.00 90.38 185 LEU A C 1
ATOM 1356 O O . LEU A 1 185 ? 13.263 -9.994 -21.271 1.00 90.38 185 LEU A O 1
ATOM 1360 N N . LEU A 1 186 ? 12.865 -9.463 -23.409 1.00 88.12 186 LEU A N 1
ATOM 1361 C CA . LEU A 1 186 ? 12.056 -8.283 -23.078 1.00 88.12 186 LEU A CA 1
ATOM 1362 C C . LEU A 1 186 ? 10.727 -8.632 -22.403 1.00 88.12 186 LEU A C 1
ATOM 1364 O O . LEU A 1 186 ? 10.130 -7.764 -21.773 1.00 88.12 186 LEU A O 1
ATOM 1368 N N . SER A 1 187 ? 10.275 -9.884 -22.511 1.00 87.00 187 SER A N 1
ATOM 1369 C CA . SER A 1 187 ? 9.094 -10.366 -21.786 1.00 87.00 187 SER A CA 1
ATOM 1370 C C . SER A 1 187 ? 9.391 -10.748 -20.330 1.00 87.00 187 SER A C 1
ATOM 1372 O O . SER A 1 187 ? 8.467 -11.015 -19.562 1.00 87.00 187 SER A O 1
ATOM 1374 N N . LEU A 1 188 ? 10.670 -10.781 -19.938 1.00 86.94 188 LEU A N 1
ATOM 1375 C CA . LEU A 1 188 ? 11.083 -11.177 -18.600 1.00 86.94 188 LEU A CA 1
ATOM 1376 C C . LEU A 1 188 ? 10.978 -10.024 -17.598 1.00 86.94 188 LEU A C 1
ATOM 1378 O O . LEU A 1 188 ? 11.135 -8.844 -17.919 1.00 86.94 188 LEU A O 1
ATOM 1382 N N . ILE A 1 189 ? 10.775 -10.408 -16.340 1.00 84.00 189 ILE A N 1
ATOM 1383 C CA . ILE A 1 189 ? 10.818 -9.518 -15.182 1.00 84.00 189 ILE A CA 1
ATOM 1384 C C . ILE A 1 189 ? 12.132 -9.780 -14.455 1.00 84.00 189 ILE A C 1
ATOM 1386 O O . ILE A 1 189 ? 12.353 -10.872 -13.926 1.00 84.00 189 ILE A O 1
ATOM 1390 N N . ALA A 1 190 ? 12.995 -8.773 -14.406 1.00 85.88 190 ALA A N 1
ATOM 1391 C CA . ALA A 1 190 ? 14.187 -8.821 -13.583 1.00 85.88 190 ALA A CA 1
ATOM 1392 C C . ALA A 1 190 ? 13.786 -8.707 -12.109 1.00 85.88 190 ALA A C 1
ATOM 1394 O O . ALA A 1 190 ? 12.995 -7.841 -11.729 1.00 85.88 190 ALA A O 1
ATOM 1395 N N . CYS A 1 191 ? 14.319 -9.614 -11.294 1.00 80.00 191 CYS A N 1
ATOM 1396 C CA . CYS A 1 191 ? 14.058 -9.691 -9.864 1.00 80.00 191 CYS A CA 1
ATOM 1397 C C . CYS A 1 191 ? 15.392 -9.598 -9.117 1.00 80.00 191 CYS A C 1
ATOM 1399 O O . CYS A 1 191 ? 16.306 -10.361 -9.420 1.00 80.00 191 CYS A O 1
ATOM 1401 N N . SER A 1 192 ? 15.494 -8.695 -8.146 1.00 79.44 192 SER A N 1
ATOM 1402 C CA . SER A 1 192 ? 16.654 -8.589 -7.254 1.00 79.44 192 SER A CA 1
ATOM 1403 C C . SER A 1 192 ? 16.188 -8.492 -5.812 1.00 79.44 192 SER A C 1
ATOM 1405 O O . SER A 1 192 ? 15.218 -7.789 -5.542 1.00 79.44 192 SER A O 1
ATOM 1407 N N . GLU A 1 193 ? 16.859 -9.168 -4.886 1.00 71.50 193 GLU A N 1
ATOM 1408 C CA . GLU A 1 193 ? 16.616 -8.993 -3.455 1.00 71.50 193 GLU A CA 1
ATOM 1409 C C . GLU A 1 193 ? 17.398 -7.774 -2.963 1.00 71.50 193 GLU A C 1
ATOM 1411 O O . GLU A 1 193 ? 18.623 -7.738 -3.030 1.00 71.50 193 GLU A O 1
ATOM 1416 N N . VAL A 1 194 ? 16.681 -6.742 -2.514 1.00 69.31 194 VAL A N 1
ATOM 1417 C CA . VAL A 1 194 ? 17.296 -5.495 -2.025 1.00 69.31 194 VAL A CA 1
ATOM 1418 C C . VAL A 1 194 ? 17.730 -5.632 -0.561 1.00 69.31 194 VAL A C 1
ATOM 1420 O O . VAL A 1 194 ? 18.661 -4.967 -0.119 1.00 69.31 194 VAL A O 1
ATOM 1423 N N . PHE A 1 195 ? 17.074 -6.521 0.183 1.00 66.56 195 PHE A N 1
ATOM 1424 C CA . PHE A 1 195 ? 17.340 -6.790 1.591 1.00 66.56 195 PHE A CA 1
ATOM 1425 C C . PHE A 1 195 ? 17.481 -8.293 1.791 1.00 66.56 195 PHE A C 1
ATOM 1427 O O . PHE A 1 195 ? 16.693 -9.055 1.230 1.00 66.56 195 PHE A O 1
ATOM 1434 N N . ASP A 1 196 ? 18.473 -8.700 2.583 1.00 61.16 196 ASP A N 1
ATOM 1435 C CA . ASP A 1 196 ? 18.716 -10.109 2.868 1.00 61.16 196 ASP A CA 1
ATOM 1436 C C . ASP A 1 196 ? 17.539 -10.702 3.656 1.00 61.16 196 ASP A C 1
ATOM 1438 O O . ASP A 1 196 ? 17.220 -10.279 4.770 1.00 61.16 196 ASP A O 1
ATOM 1442 N N . SER A 1 197 ? 16.880 -11.685 3.042 1.00 57.12 197 SER A N 1
ATOM 1443 C CA . SER A 1 197 ? 15.724 -12.372 3.606 1.00 57.12 197 SER A CA 1
ATOM 1444 C C . SER A 1 197 ? 16.063 -13.609 4.430 1.00 57.12 197 SER A C 1
ATOM 1446 O O . SER A 1 197 ? 15.154 -14.308 4.885 1.00 57.12 197 SER A O 1
ATOM 1448 N N . SER A 1 198 ? 17.352 -13.830 4.705 1.00 58.22 198 SER A N 1
ATOM 1449 C CA . SER A 1 198 ? 17.901 -14.982 5.431 1.00 58.22 198 SER A CA 1
ATOM 1450 C C . SER A 1 198 ? 17.185 -15.335 6.745 1.00 58.22 198 SER A C 1
ATOM 1452 O O . SER A 1 198 ? 17.101 -16.511 7.095 1.00 58.22 198 SER A O 1
ATOM 1454 N N . ASN A 1 199 ? 16.576 -14.362 7.431 1.00 61.94 199 ASN A N 1
ATOM 1455 C CA . ASN A 1 199 ? 15.832 -14.579 8.677 1.00 61.94 199 ASN A CA 1
ATOM 1456 C C . ASN A 1 199 ? 14.307 -14.763 8.521 1.00 61.94 199 ASN A C 1
ATOM 1458 O O . ASN A 1 199 ? 13.600 -14.757 9.525 1.00 61.94 199 ASN A O 1
ATOM 1462 N N . GLY A 1 200 ? 13.753 -14.906 7.312 1.00 68.56 200 GLY A N 1
ATOM 1463 C CA . GLY A 1 200 ? 12.320 -15.174 7.074 1.00 68.56 200 GLY A CA 1
ATOM 1464 C C . GLY A 1 200 ? 11.370 -13.975 7.256 1.00 68.56 200 GLY A C 1
ATOM 1465 O O . GLY A 1 200 ? 10.229 -14.006 6.787 1.00 68.56 200 GLY A O 1
ATOM 1466 N N . GLY A 1 201 ? 11.838 -12.889 7.873 1.00 76.88 201 GLY A N 1
ATOM 1467 C CA . GLY A 1 201 ? 11.210 -11.571 7.803 1.00 76.88 201 GLY A CA 1
ATOM 1468 C C . GLY A 1 201 ? 9.820 -11.464 8.395 1.00 76.88 201 GLY A C 1
ATOM 1469 O O . GLY A 1 201 ? 9.493 -12.141 9.365 1.00 76.88 201 GLY A O 1
ATOM 1470 N N . ALA A 1 202 ? 8.987 -10.623 7.782 1.00 76.69 202 ALA A N 1
ATOM 1471 C CA . ALA A 1 202 ? 7.621 -10.400 8.242 1.00 76.69 202 ALA A CA 1
ATOM 1472 C C . ALA A 1 202 ? 6.775 -11.683 8.288 1.00 76.69 202 ALA A C 1
ATOM 1474 O O . ALA A 1 202 ? 5.902 -11.809 9.133 1.00 76.69 202 ALA A O 1
ATOM 1475 N N . GLU A 1 203 ? 7.042 -12.656 7.417 1.00 83.12 203 GLU A N 1
ATOM 1476 C CA . GLU A 1 203 ? 6.318 -13.930 7.413 1.00 83.12 203 GLU A CA 1
ATOM 1477 C C . GLU A 1 203 ? 6.672 -14.792 8.629 1.00 83.12 203 GLU A C 1
ATOM 1479 O O . GLU A 1 203 ? 5.776 -15.305 9.301 1.00 83.12 203 GLU A O 1
ATOM 1484 N N . LYS A 1 204 ? 7.965 -14.877 8.971 1.00 82.06 204 LYS A N 1
ATOM 1485 C CA . LYS A 1 204 ? 8.419 -15.531 10.205 1.00 82.06 204 LYS A CA 1
ATOM 1486 C C . LYS A 1 204 ? 7.901 -14.801 11.443 1.00 82.06 204 LYS A C 1
ATOM 1488 O O . LYS A 1 204 ? 7.395 -15.450 12.350 1.00 82.06 204 LYS A O 1
ATOM 1493 N N . MET A 1 205 ? 7.953 -13.470 11.448 1.00 81.56 205 MET A N 1
ATOM 1494 C CA . MET A 1 205 ? 7.417 -12.651 12.537 1.00 81.56 205 MET A CA 1
ATOM 1495 C C . MET A 1 205 ? 5.916 -12.892 12.737 1.00 81.56 205 MET A C 1
ATOM 1497 O O . MET A 1 205 ? 5.476 -13.114 13.860 1.00 81.56 205 MET A O 1
ATOM 1501 N N . CYS A 1 206 ? 5.127 -12.918 11.658 1.00 84.56 206 CYS A N 1
ATOM 1502 C CA . CYS A 1 206 ? 3.703 -13.242 11.732 1.00 84.56 206 CYS A CA 1
ATOM 1503 C C . CYS A 1 206 ? 3.470 -14.635 12.329 1.00 84.56 206 CYS A C 1
ATOM 1505 O O . CYS A 1 206 ? 2.606 -14.796 13.188 1.00 84.56 206 CYS A O 1
ATOM 1507 N N . HIS A 1 207 ? 4.272 -15.621 11.918 1.00 86.81 207 HIS A N 1
ATOM 1508 C CA . HIS A 1 207 ? 4.212 -16.971 12.467 1.00 86.81 207 HIS A CA 1
ATOM 1509 C C . HIS A 1 207 ? 4.543 -17.008 13.970 1.00 86.81 207 HIS A C 1
ATOM 1511 O O . HIS A 1 207 ? 3.806 -17.618 14.739 1.00 86.81 207 HIS A O 1
ATOM 1517 N N . GLU A 1 208 ? 5.613 -16.340 14.408 1.00 86.50 208 GLU A N 1
ATOM 1518 C CA . GLU A 1 208 ? 6.021 -16.271 15.822 1.00 86.50 208 GLU A CA 1
ATOM 1519 C C . GLU A 1 208 ? 4.995 -15.546 16.701 1.00 86.50 208 GLU A C 1
ATOM 1521 O O . GLU A 1 208 ? 4.769 -15.940 17.842 1.00 86.50 208 GLU A O 1
ATOM 1526 N N . MET A 1 209 ? 4.332 -14.524 16.160 1.00 86.38 209 MET A N 1
ATOM 1527 C CA . MET A 1 209 ? 3.282 -13.773 16.852 1.00 86.38 209 MET A CA 1
ATOM 1528 C C . MET A 1 209 ? 1.897 -14.431 16.765 1.00 86.38 209 MET A C 1
ATOM 1530 O O . MET A 1 209 ? 0.940 -13.912 17.337 1.00 86.38 209 MET A O 1
ATOM 1534 N N . GLY A 1 210 ? 1.758 -15.545 16.038 1.00 86.88 210 GLY A N 1
ATOM 1535 C CA . GLY A 1 210 ? 0.475 -16.220 15.838 1.00 86.88 210 GLY A CA 1
ATOM 1536 C C . GLY A 1 210 ? -0.551 -15.391 15.056 1.00 86.88 210 GLY A C 1
ATOM 1537 O O . GLY A 1 210 ? -1.753 -15.598 15.218 1.00 86.88 210 GLY A O 1
ATOM 1538 N N . VAL A 1 211 ? -0.102 -14.449 14.218 1.00 84.38 211 VAL A N 1
ATOM 1539 C CA . VAL A 1 211 ? -0.977 -13.587 13.406 1.00 84.38 211 VAL A CA 1
ATOM 1540 C C . VAL A 1 211 ? -0.955 -13.994 11.925 1.00 84.38 211 VAL A C 1
ATOM 1542 O O . VAL A 1 211 ? 0.079 -14.436 11.418 1.00 84.38 211 VAL A O 1
ATOM 1545 N N . PRO A 1 212 ? -2.067 -13.846 11.180 1.00 85.00 212 PRO A N 1
ATOM 1546 C CA . PRO A 1 212 ? -2.119 -14.250 9.777 1.00 85.00 212 PRO A CA 1
ATOM 1547 C C . PRO A 1 212 ? -1.196 -13.427 8.876 1.00 85.00 212 PRO A C 1
ATOM 1549 O O . PRO A 1 212 ? -1.279 -12.200 8.818 1.00 85.00 212 PRO A O 1
ATOM 1552 N N . PHE A 1 213 ? -0.385 -14.118 8.077 1.00 86.06 213 PHE A N 1
ATOM 1553 C CA . PHE A 1 213 ? 0.408 -13.486 7.032 1.00 86.06 213 PHE A CA 1
ATOM 1554 C C . PHE A 1 213 ? -0.407 -13.298 5.739 1.00 86.06 213 PHE A C 1
ATOM 1556 O O . PHE A 1 213 ? -0.754 -14.259 5.042 1.00 86.06 213 PHE A O 1
ATOM 1563 N N . LEU A 1 214 ? -0.715 -12.046 5.385 1.00 88.81 214 LEU A N 1
ATOM 1564 C CA . LEU A 1 214 ? -1.548 -11.749 4.212 1.00 88.81 214 LEU A CA 1
ATOM 1565 C C . LEU A 1 214 ? -0.754 -11.782 2.894 1.00 88.81 214 LEU A C 1
ATOM 1567 O O . LEU A 1 214 ? -1.255 -12.300 1.890 1.00 88.81 214 LEU A O 1
ATOM 1571 N N . GLY A 1 215 ? 0.493 -11.310 2.879 1.00 87.12 215 GLY A N 1
ATOM 1572 C CA . GLY A 1 215 ? 1.353 -11.359 1.694 1.00 87.12 215 GLY A CA 1
ATOM 1573 C C . GLY A 1 215 ? 2.465 -10.311 1.686 1.00 87.12 215 GLY A C 1
ATOM 1574 O O . GLY A 1 215 ? 2.660 -9.590 2.659 1.00 87.12 215 GLY A O 1
ATOM 1575 N N . LYS A 1 216 ? 3.185 -10.236 0.559 1.00 84.38 216 LYS A N 1
ATOM 1576 C CA . LYS A 1 216 ? 4.275 -9.278 0.295 1.00 84.38 216 LYS A CA 1
ATOM 1577 C C . LYS A 1 216 ? 3.924 -8.459 -0.940 1.00 84.38 216 LYS A C 1
ATOM 1579 O O . LYS A 1 216 ? 3.472 -9.034 -1.928 1.00 84.38 216 LYS A O 1
ATOM 1584 N N . VAL A 1 217 ? 4.172 -7.154 -0.901 1.00 85.00 217 VAL A N 1
ATOM 1585 C CA . VAL A 1 217 ? 4.092 -6.280 -2.081 1.00 85.00 217 VAL A CA 1
ATOM 1586 C C . VAL A 1 217 ? 5.525 -6.007 -2.548 1.00 85.00 217 VAL A C 1
ATOM 1588 O O . VAL A 1 217 ? 6.337 -5.576 -1.729 1.00 85.00 217 VAL A O 1
ATOM 1591 N N . PRO A 1 218 ? 5.886 -6.311 -3.808 1.00 80.00 218 PRO A N 1
ATOM 1592 C CA . PRO A 1 218 ? 7.221 -6.022 -4.321 1.00 80.00 218 PRO A CA 1
ATOM 1593 C C . PRO A 1 218 ? 7.446 -4.514 -4.488 1.00 80.00 218 PRO A C 1
ATOM 1595 O O . PRO A 1 218 ? 6.492 -3.754 -4.665 1.00 80.00 218 PRO A O 1
ATOM 1598 N N . MET A 1 219 ? 8.714 -4.099 -4.500 1.00 80.25 219 MET A N 1
ATOM 1599 C CA . MET A 1 219 ? 9.104 -2.751 -4.889 1.00 80.25 219 MET A CA 1
ATOM 1600 C C . MET A 1 219 ? 8.846 -2.603 -6.384 1.00 80.25 219 MET A C 1
ATOM 1602 O O . MET A 1 219 ? 9.470 -3.282 -7.202 1.00 80.25 219 MET A O 1
ATOM 1606 N N . ASP A 1 220 ? 7.896 -1.736 -6.710 1.00 82.19 220 ASP A N 1
ATOM 1607 C CA . ASP A 1 220 ? 7.412 -1.500 -8.062 1.00 82.19 220 ASP A CA 1
ATOM 1608 C C . ASP A 1 220 ? 7.373 0.018 -8.305 1.00 82.19 220 ASP A C 1
ATOM 1610 O O . ASP A 1 220 ? 6.526 0.710 -7.729 1.00 82.19 220 ASP A O 1
ATOM 1614 N N . PRO A 1 221 ? 8.273 0.571 -9.138 1.00 83.25 221 PRO A N 1
ATOM 1615 C CA . PRO A 1 221 ? 8.274 1.997 -9.455 1.00 83.25 221 PRO A CA 1
ATOM 1616 C C . PRO A 1 221 ? 6.943 2.493 -10.036 1.00 83.25 221 PRO A C 1
ATOM 1618 O O . PRO A 1 221 ? 6.577 3.651 -9.830 1.00 83.25 221 PRO A O 1
ATOM 1621 N N . GLN A 1 222 ? 6.193 1.628 -10.731 1.00 86.88 222 GLN A N 1
ATOM 1622 C CA . GLN A 1 222 ? 4.893 1.991 -11.295 1.00 86.88 222 GLN A CA 1
ATOM 1623 C C . GLN A 1 222 ? 3.834 2.160 -10.203 1.00 86.88 222 GLN A C 1
ATOM 1625 O O . GLN A 1 222 ? 2.979 3.033 -10.335 1.00 86.88 222 GLN A O 1
ATOM 1630 N N . LEU A 1 223 ? 3.929 1.411 -9.096 1.00 86.44 223 LEU A N 1
ATOM 1631 C CA . LEU A 1 223 ? 3.066 1.610 -7.929 1.00 86.44 223 LEU A CA 1
ATOM 1632 C C . LEU A 1 223 ? 3.305 2.980 -7.295 1.00 86.44 223 LEU A C 1
ATOM 1634 O O . LEU A 1 223 ? 2.347 3.693 -6.999 1.00 86.44 223 LEU A O 1
ATOM 1638 N N . CYS A 1 224 ? 4.574 3.354 -7.106 1.00 84.19 224 CYS A N 1
ATOM 1639 C CA . CYS A 1 224 ? 4.934 4.666 -6.570 1.00 84.19 224 CYS A CA 1
ATOM 1640 C C . CYS A 1 224 ? 4.397 5.780 -7.470 1.00 84.19 224 CYS A C 1
ATOM 1642 O O . CYS A 1 224 ? 3.721 6.683 -6.989 1.00 84.19 224 CYS A O 1
ATOM 1644 N N . LYS A 1 225 ? 4.607 5.658 -8.785 1.00 86.56 225 LYS A N 1
ATOM 1645 C CA . LYS A 1 225 ? 4.111 6.623 -9.767 1.00 86.56 225 LYS A CA 1
ATOM 1646 C C . LYS A 1 225 ? 2.584 6.723 -9.780 1.00 86.56 225 LYS A C 1
ATOM 1648 O O . LYS A 1 225 ? 2.044 7.821 -9.818 1.00 86.56 225 LYS A O 1
ATOM 1653 N N . ALA A 1 226 ? 1.875 5.594 -9.732 1.00 87.19 226 ALA A N 1
ATOM 1654 C CA . ALA A 1 226 ? 0.417 5.592 -9.646 1.00 87.19 226 ALA A CA 1
ATOM 1655 C C . ALA A 1 226 ? -0.068 6.308 -8.377 1.00 87.19 226 ALA A C 1
ATOM 1657 O O . ALA A 1 226 ? -0.994 7.110 -8.448 1.00 87.19 226 ALA A O 1
ATOM 1658 N N . ALA A 1 227 ? 0.593 6.072 -7.242 1.00 83.62 227 ALA A N 1
ATOM 1659 C CA . ALA A 1 227 ? 0.273 6.720 -5.977 1.00 83.62 227 ALA A CA 1
ATOM 1660 C C . ALA A 1 227 ? 0.547 8.236 -6.007 1.00 83.62 227 ALA A C 1
ATOM 1662 O O . ALA A 1 227 ?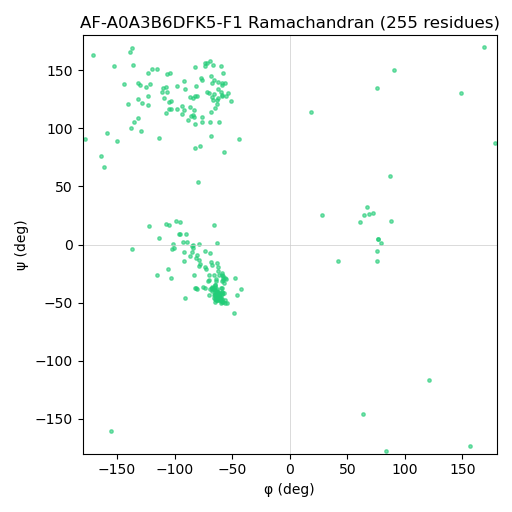 -0.292 9.013 -5.566 1.00 83.62 227 ALA A O 1
ATOM 1663 N N . GLU A 1 228 ? 1.680 8.669 -6.565 1.00 83.19 228 GLU A N 1
ATOM 1664 C CA . GLU A 1 228 ? 2.023 10.091 -6.720 1.00 83.19 228 GLU A CA 1
ATOM 1665 C C . GLU A 1 228 ? 1.063 10.847 -7.643 1.00 83.19 228 GLU A C 1
ATOM 1667 O O . GLU A 1 228 ? 0.826 12.035 -7.441 1.00 83.19 228 GLU A O 1
ATOM 1672 N N . GLU A 1 229 ? 0.504 10.159 -8.638 1.00 87.06 229 GLU A N 1
ATOM 1673 C CA . GLU A 1 229 ? -0.472 10.712 -9.578 1.00 87.06 229 GLU A CA 1
ATOM 1674 C C . GLU A 1 229 ? -1.927 10.576 -9.094 1.00 87.06 229 GLU A C 1
ATOM 1676 O O . GLU A 1 229 ? -2.846 10.956 -9.817 1.00 87.06 229 GLU A O 1
ATOM 1681 N N . GLY A 1 230 ? -2.161 10.028 -7.897 1.00 84.81 230 GLY A N 1
ATOM 1682 C CA . GLY A 1 230 ? -3.504 9.889 -7.335 1.00 84.81 230 GLY A CA 1
ATOM 1683 C C . GLY A 1 230 ? -4.368 8.811 -7.997 1.00 84.81 230 GLY A C 1
ATOM 1684 O O . GLY A 1 230 ? -5.589 8.942 -8.044 1.00 84.81 230 GLY A O 1
ATOM 1685 N N . ARG A 1 231 ? -3.758 7.765 -8.571 1.00 88.25 231 ARG A N 1
ATOM 1686 C CA . ARG A 1 231 ? -4.439 6.750 -9.392 1.00 88.25 231 ARG A CA 1
ATOM 1687 C C . ARG A 1 231 ? -4.417 5.355 -8.765 1.00 88.25 231 ARG A C 1
ATOM 1689 O O . ARG A 1 231 ? -3.465 4.952 -8.094 1.00 88.25 231 ARG A O 1
ATOM 1696 N N . SER A 1 232 ? -5.450 4.574 -9.079 1.00 88.56 232 SER A N 1
ATOM 1697 C CA . SER A 1 232 ? -5.522 3.140 -8.776 1.00 88.56 232 SER A CA 1
ATOM 1698 C C . SER A 1 232 ? -4.491 2.355 -9.596 1.00 88.56 232 SER A C 1
ATOM 1700 O O . SER A 1 232 ? -4.485 2.421 -10.828 1.00 88.56 232 SER A O 1
ATOM 1702 N N . CYS A 1 233 ? -3.663 1.553 -8.924 1.00 88.75 233 CYS A N 1
ATOM 1703 C CA . CYS A 1 233 ? -2.697 0.638 -9.538 1.00 88.75 233 CYS A CA 1
ATOM 1704 C C . CYS A 1 233 ? -3.359 -0.543 -10.270 1.00 88.75 233 CYS A C 1
ATOM 1706 O O . CYS A 1 233 ? -2.677 -1.311 -10.945 1.00 88.75 233 CYS A O 1
ATOM 1708 N N . PHE A 1 234 ? -4.681 -0.703 -10.143 1.00 88.50 234 PHE A N 1
ATOM 1709 C CA . PHE A 1 234 ? -5.449 -1.761 -10.802 1.00 88.50 234 PHE A CA 1
ATOM 1710 C C . PHE A 1 234 ? -6.020 -1.331 -12.160 1.00 88.50 234 PHE A C 1
ATOM 1712 O O . PHE A 1 234 ? -6.440 -2.189 -12.936 1.00 88.50 234 PHE A O 1
ATOM 1719 N N . THR A 1 235 ? -6.027 -0.025 -12.453 1.00 80.94 235 THR A N 1
ATOM 1720 C CA . THR A 1 235 ? -6.671 0.533 -13.655 1.00 80.94 235 THR A CA 1
ATOM 1721 C C . THR A 1 235 ? -5.811 0.441 -14.911 1.00 80.94 235 THR A C 1
ATOM 1723 O O . THR A 1 235 ? -6.334 0.166 -15.990 1.00 80.94 235 THR A O 1
ATOM 1726 N N . ASP A 1 236 ? -4.494 0.627 -14.796 1.00 70.69 236 ASP A N 1
ATOM 1727 C CA . ASP A 1 236 ? -3.554 0.446 -15.894 1.00 70.69 236 ASP A CA 1
ATOM 1728 C C . ASP A 1 236 ? -2.674 -0.791 -15.654 1.00 70.69 236 ASP A C 1
ATOM 1730 O O . ASP A 1 236 ? -2.146 -1.011 -14.570 1.00 70.69 236 ASP A O 1
ATOM 1734 N N . GLN A 1 237 ? -2.481 -1.632 -16.680 1.00 74.94 237 GLN A N 1
ATOM 1735 C CA . GLN A 1 237 ? -1.643 -2.848 -16.592 1.00 74.94 237 GLN A CA 1
ATOM 1736 C C . GLN A 1 237 ? -0.139 -2.550 -16.375 1.00 74.94 237 GLN A C 1
ATOM 1738 O O . GLN A 1 237 ? 0.709 -3.413 -16.594 1.00 74.94 237 GLN A O 1
ATOM 1743 N N . LYS A 1 238 ? 0.211 -1.330 -15.950 1.00 81.19 238 LYS A N 1
ATOM 1744 C CA . LYS A 1 238 ? 1.582 -0.876 -15.702 1.00 81.19 238 LYS A CA 1
ATOM 1745 C C . LYS A 1 238 ? 2.141 -1.442 -14.401 1.00 81.19 238 LYS A C 1
ATOM 1747 O O . LYS A 1 238 ? 3.307 -1.816 -14.360 1.00 81.19 238 LYS A O 1
ATOM 1752 N N . CYS A 1 239 ? 1.311 -1.573 -13.366 1.00 82.38 239 CYS A N 1
ATOM 1753 C CA . CYS A 1 239 ? 1.702 -2.105 -12.056 1.00 82.38 239 CYS A CA 1
ATOM 1754 C C . CYS A 1 239 ? 1.753 -3.647 -12.060 1.00 82.38 239 CYS A C 1
ATOM 1756 O O . CYS A 1 239 ? 1.089 -4.320 -11.270 1.00 82.38 239 CYS A O 1
ATOM 1758 N N . SER A 1 240 ? 2.499 -4.227 -13.003 1.00 81.12 240 SER A N 1
ATOM 1759 C CA . SER A 1 240 ? 2.473 -5.665 -13.310 1.00 81.12 240 SER A CA 1
ATOM 1760 C C . SER A 1 240 ? 2.948 -6.556 -12.157 1.00 81.12 240 SER A C 1
ATOM 1762 O O . SER A 1 240 ? 2.473 -7.685 -12.021 1.00 81.12 240 SER A O 1
ATOM 1764 N N . ALA A 1 241 ? 3.845 -6.056 -11.303 1.00 82.25 241 ALA A N 1
ATOM 1765 C CA . ALA A 1 241 ? 4.368 -6.797 -10.160 1.00 82.25 241 ALA A CA 1
ATOM 1766 C C . ALA A 1 241 ? 3.533 -6.567 -8.891 1.00 82.25 241 ALA A C 1
ATOM 1768 O O . ALA A 1 241 ? 3.203 -7.517 -8.176 1.00 82.25 241 ALA A O 1
ATOM 1769 N N . SER A 1 242 ? 3.189 -5.311 -8.604 1.00 87.44 242 SER A N 1
ATOM 1770 C CA . SER A 1 242 ? 2.506 -4.930 -7.366 1.00 87.44 242 SER A CA 1
ATOM 1771 C C . SER A 1 242 ? 0.996 -5.176 -7.383 1.00 87.44 242 SER A C 1
ATOM 1773 O O . SER A 1 242 ? 0.457 -5.648 -6.379 1.00 87.44 242 SER A O 1
ATOM 1775 N N . ALA A 1 243 ? 0.302 -4.937 -8.502 1.00 90.25 243 ALA A N 1
ATOM 1776 C CA . ALA A 1 243 ? -1.155 -5.058 -8.559 1.00 90.25 243 ALA A CA 1
ATOM 1777 C C . ALA A 1 243 ? -1.656 -6.494 -8.297 1.00 90.25 243 ALA A C 1
ATOM 1779 O O . ALA A 1 243 ? -2.579 -6.660 -7.493 1.00 90.25 243 ALA A O 1
ATOM 1780 N N . PRO A 1 244 ? -1.061 -7.568 -8.862 1.00 89.69 244 PRO A N 1
ATOM 1781 C CA . PRO A 1 244 ? -1.473 -8.935 -8.530 1.00 89.69 244 PRO A CA 1
ATOM 1782 C C . PRO A 1 244 ? -1.240 -9.284 -7.054 1.00 89.69 244 PRO A C 1
ATOM 1784 O O . PRO A 1 244 ? -2.081 -9.942 -6.432 1.00 89.69 244 PRO A O 1
ATOM 1787 N N . ALA A 1 245 ? -0.125 -8.818 -6.482 1.00 88.50 245 ALA A N 1
ATOM 1788 C CA . ALA A 1 245 ? 0.217 -9.035 -5.081 1.00 88.50 245 ALA A CA 1
ATOM 1789 C C . ALA A 1 245 ? -0.783 -8.341 -4.143 1.00 88.50 245 ALA A C 1
ATOM 1791 O O . ALA A 1 245 ? -1.356 -8.990 -3.263 1.00 88.50 245 ALA A O 1
ATOM 1792 N N . LEU A 1 246 ? -1.072 -7.059 -4.391 1.00 89.94 246 LEU A N 1
ATOM 1793 C CA . LEU A 1 246 ? -2.086 -6.293 -3.666 1.00 89.94 246 LEU A CA 1
ATOM 1794 C C . LEU A 1 246 ? -3.466 -6.945 -3.788 1.00 89.94 246 LEU A C 1
ATOM 1796 O O . LEU A 1 246 ? -4.121 -7.186 -2.779 1.00 89.94 246 LEU A O 1
ATOM 1800 N N . LYS A 1 247 ? -3.884 -7.341 -4.995 1.00 90.69 247 LYS A N 1
ATOM 1801 C CA . LYS A 1 247 ? -5.177 -8.008 -5.218 1.00 90.69 247 LYS A CA 1
ATOM 1802 C C . LYS A 1 247 ? -5.301 -9.317 -4.433 1.00 90.69 247 LYS A C 1
ATOM 1804 O O . LYS A 1 247 ? -6.379 -9.632 -3.929 1.00 90.69 247 LYS A O 1
ATOM 1809 N N . SER A 1 248 ? -4.215 -10.082 -4.313 1.00 90.50 248 SER A N 1
ATOM 1810 C CA . SER A 1 248 ? -4.171 -11.294 -3.486 1.00 90.50 248 SER A CA 1
ATOM 1811 C C . SER A 1 248 ? -4.325 -10.979 -1.993 1.00 90.50 248 SER A C 1
ATOM 1813 O O . SER A 1 248 ? -5.129 -11.621 -1.314 1.00 90.50 248 SER A O 1
ATOM 1815 N N . ILE A 1 249 ? -3.610 -9.966 -1.491 1.00 90.88 249 ILE A N 1
ATOM 1816 C CA . ILE A 1 249 ? -3.700 -9.505 -0.095 1.00 90.88 249 ILE A CA 1
ATOM 1817 C C . ILE A 1 249 ? -5.127 -9.047 0.229 1.00 90.88 249 ILE A C 1
ATOM 1819 O O . ILE A 1 249 ? -5.713 -9.507 1.206 1.00 90.88 249 ILE A O 1
ATOM 1823 N N . ILE A 1 250 ? -5.718 -8.215 -0.629 1.00 87.94 250 ILE A N 1
ATOM 1824 C CA . ILE A 1 250 ? -7.067 -7.659 -0.451 1.00 87.94 250 ILE A CA 1
ATOM 1825 C C . ILE A 1 250 ? -8.116 -8.774 -0.428 1.00 87.94 250 ILE A C 1
ATOM 1827 O O . ILE A 1 250 ? -8.967 -8.810 0.457 1.00 87.94 250 ILE A O 1
ATOM 1831 N N . LYS A 1 251 ? -8.015 -9.756 -1.333 1.00 89.56 251 LYS A N 1
ATOM 1832 C CA . LYS A 1 251 ? -8.905 -10.929 -1.327 1.00 89.56 251 LYS A CA 1
ATOM 1833 C C . LYS A 1 251 ? -8.832 -11.723 -0.023 1.00 89.56 251 LYS A C 1
ATOM 1835 O O . LYS A 1 251 ? -9.863 -12.194 0.447 1.00 89.56 251 LYS A O 1
ATOM 1840 N N . LYS A 1 252 ? -7.638 -11.909 0.549 1.00 88.81 252 LYS A N 1
ATOM 1841 C CA . LYS A 1 252 ? -7.488 -12.578 1.852 1.00 88.81 252 LYS A CA 1
ATOM 1842 C C . LYS A 1 252 ? -8.078 -11.736 2.979 1.00 88.81 252 LYS A C 1
ATOM 1844 O O . LYS A 1 252 ? -8.753 -12.285 3.842 1.00 88.81 252 LYS A O 1
ATOM 1849 N N . LEU A 1 253 ? -7.875 -10.420 2.932 1.00 84.88 253 LEU A N 1
ATOM 1850 C CA . LEU A 1 253 ? -8.395 -9.493 3.931 1.00 84.88 253 LEU A CA 1
ATOM 1851 C C . LEU A 1 253 ? -9.927 -9.514 3.980 1.00 84.88 253 LEU A C 1
ATOM 1853 O O . LEU A 1 253 ? -10.490 -9.578 5.065 1.00 84.88 253 LEU A O 1
ATOM 1857 N N . ILE A 1 254 ? -10.588 -9.536 2.820 1.00 81.69 254 ILE A N 1
ATOM 1858 C CA . ILE A 1 254 ? -12.055 -9.614 2.728 1.00 81.69 254 ILE A CA 1
ATOM 1859 C C . ILE A 1 254 ? -12.576 -10.975 3.213 1.00 81.69 254 ILE A C 1
ATOM 1861 O O . ILE A 1 254 ? -13.615 -11.034 3.852 1.00 81.69 254 ILE A O 1
ATOM 1865 N N . LYS A 1 255 ? -11.859 -12.075 2.944 1.00 76.69 255 LYS A N 1
ATOM 1866 C CA . LYS A 1 255 ? -12.263 -13.431 3.371 1.00 76.69 255 LYS A CA 1
ATOM 1867 C C . LYS A 1 255 ? -12.090 -13.710 4.864 1.00 76.69 255 LYS A C 1
ATOM 1869 O O . LYS A 1 255 ? -12.631 -14.695 5.349 1.00 76.69 255 LYS A O 1
ATOM 1874 N N . THR A 1 256 ? -11.265 -12.924 5.550 1.00 63.56 256 THR A N 1
ATOM 1875 C CA . THR A 1 256 ? -10.984 -13.100 6.985 1.00 63.56 256 THR A CA 1
ATOM 1876 C C . THR A 1 256 ? -12.057 -12.432 7.862 1.00 63.56 256 THR A C 1
ATOM 1878 O O . THR A 1 256 ? -11.971 -12.499 9.084 1.00 63.56 256 THR A O 1
ATOM 1881 N N . GLN A 1 257 ? -13.056 -11.790 7.247 1.00 53.22 257 GLN A N 1
ATOM 1882 C CA . GLN A 1 257 ? -14.179 -11.112 7.901 1.00 53.22 257 GLN A CA 1
ATOM 1883 C C . GLN A 1 257 ? -15.465 -11.917 7.731 1.00 53.22 257 GLN A C 1
ATOM 1885 O O . GLN A 1 257 ? -16.275 -11.896 8.682 1.00 53.22 257 GLN A O 1
#

Mean predicted aligned error: 13.85 Å

Foldseek 3Di:
DDDPPDPQADPPAFPPQPGLQDCCQLPDPSNPPPPCSVVSNPPDHDDDPCPVVCCVQCVPPPDAAAADEPDPPLCRLLLQLLLQVVVVVVVDAAAADDPDPDDDDNCQLQVNPPPDFDDDPRHATDDPDRHRHGHHHDDYPYDPFDAAWAKAQPLPDFDWDQDPVGTDTCNVVVQVVCVVPPVVSSRDIDTGDPTDCVPVPPNVVCVVVVHDDLFGFHDAVVSVVCSSNSHHPCPDCRRVRGPVGSVSSSVVVVVVD

Solvent-accessible surface area (backbone atoms only — not comparable to full-atom values): 15364 Å² total; per-residue (Å²): 136,82,84,85,70,84,79,49,54,61,96,86,54,53,78,78,54,73,22,60,60,35,94,49,15,39,69,38,77,54,30,66,91,43,94,56,19,67,57,31,52,67,52,87,61,70,79,64,84,59,52,63,58,48,50,60,69,50,63,79,56,88,67,75,56,30,54,36,58,81,47,84,90,77,46,61,68,56,50,55,44,45,51,41,44,55,42,35,77,67,74,38,89,28,22,63,52,83,84,76,93,80,72,87,53,64,46,43,42,58,56,41,69,93,61,77,88,46,86,52,100,83,58,65,39,58,57,103,62,81,38,40,44,52,23,53,62,56,37,86,45,62,58,79,64,48,82,39,39,42,45,43,48,48,74,75,54,84,39,70,40,85,48,101,90,48,74,41,87,35,34,68,62,52,52,52,49,36,56,75,75,45,51,72,55,52,77,37,68,48,72,45,74,76,53,84,53,90,79,51,31,47,58,44,51,22,59,78,69,74,42,88,72,66,78,70,56,44,46,31,73,49,45,54,50,25,29,71,67,22,42,56,43,78,77,48,88,71,22,68,64,31,35,60,36,47,54,50,28,52,54,50,59,63,71,76,107